Protein AF-A0A6A6SXA9-F1 (afdb_monomer)

Sequence (338 aa):
SVYEPVAAGALDHDYAEFLFHQFRDSVMPHFPFVVIDASVSVDSLRQQQPFLFHAIMAVMTYATPSIQDVLNEELQKQIASRIFIQGHKSLEILQGLLVHVAWYHYLHDPKKQQLGTILQLCVAQVLDLGLSRNRNSKLERSPEEKRAYLGTYYMNSVYAQTWRKCNTLPHSKFMVQCYQSLSTKPEYPSDTLIAPMIQSSELMCRVCEHFSYNDIPNADIKGQMMLESATSSFCSEMERIKDSVPMEHRKHTTLDLRFDLLCICIHECSLHSALWPSHNTSGIMMTAARSKMLHRTMQAVKSYLDAILALDDASLFHLTLPSWCGWFYSHVINCKVV

Mean predicted aligned error: 4.63 Å

Solvent-accessible surface area (backbone atoms only — not comparable to full-atom values): 19011 Å² total; per-residue (Å²): 132,84,86,45,56,49,88,71,65,73,36,58,67,70,60,49,43,54,44,50,50,49,38,59,74,59,27,32,76,63,45,58,30,57,80,77,62,91,85,64,46,66,67,56,36,49,72,76,34,43,62,29,42,44,28,49,52,27,58,61,28,63,90,41,59,77,52,20,53,54,42,43,54,53,47,51,52,46,51,50,45,40,44,70,74,64,60,61,80,53,70,52,56,41,41,15,49,49,51,41,60,42,42,33,74,77,72,62,45,87,92,66,77,45,66,72,61,55,50,51,48,39,51,47,45,34,58,74,73,40,63,80,56,81,65,96,54,99,65,77,78,51,72,64,56,43,27,39,45,52,38,43,40,48,53,45,43,49,50,13,61,76,70,52,47,79,57,92,62,72,92,48,75,55,56,53,53,42,36,51,52,32,52,75,58,52,91,48,86,49,33,56,54,46,41,53,55,47,52,54,47,50,51,45,50,52,47,42,59,63,58,20,71,70,46,48,90,74,35,86,66,57,32,68,73,56,53,54,51,52,39,53,53,52,49,56,50,51,50,54,48,59,71,66,48,55,81,92,56,72,80,36,63,68,56,54,46,48,52,25,49,43,48,27,59,55,27,46,63,55,73,40,62,78,35,52,73,72,95,55,97,77,64,89,77,79,45,73,68,44,51,52,31,44,51,48,25,51,51,23,39,49,53,38,51,51,58,59,70,69,47,55,79,70,59,59,72,31,55,37,35,70,55,54,53,44,52,56,50,40,52,58,51,49,69,67,74,108

Nearest PDB structures (foldseek):
  5cwq-assembly1_A  TM=3.791E-01  e=2.596E+00  synthetic construct
  8v3b-assembly1_a  TM=2.352E-01  e=4.277E+00  synthetic construct

Structure (mmCIF, N/CA/C/O backbone):
data_AF-A0A6A6SXA9-F1
#
_entry.id   AF-A0A6A6SXA9-F1
#
loop_
_atom_site.group_PDB
_atom_site.id
_atom_site.type_symbol
_atom_site.label_atom_id
_atom_site.label_alt_id
_atom_site.label_comp_id
_atom_site.label_asym_id
_atom_site.label_entity_id
_atom_site.label_seq_id
_atom_site.pdbx_PDB_ins_code
_atom_site.Cartn_x
_atom_site.Cartn_y
_atom_site.Cartn_z
_atom_site.occupancy
_atom_site.B_iso_or_equiv
_atom_site.auth_seq_id
_atom_site.auth_comp_id
_atom_site.auth_asym_id
_atom_site.auth_atom_id
_atom_site.pdbx_PDB_model_num
ATOM 1 N N . SER A 1 1 ? -17.955 15.668 21.165 1.00 55.03 1 SER A N 1
ATOM 2 C CA . SER A 1 1 ? -17.652 14.296 21.616 1.00 55.03 1 SER A CA 1
ATOM 3 C C . SER A 1 1 ? -16.895 13.588 20.507 1.00 55.03 1 SER A C 1
ATOM 5 O O . SER A 1 1 ? -16.930 14.055 19.374 1.00 55.03 1 SER A O 1
ATOM 7 N N . VAL A 1 2 ? -16.168 12.516 20.820 1.00 79.38 2 VAL A N 1
ATOM 8 C CA . VAL A 1 2 ? -15.613 11.625 19.791 1.00 79.38 2 VAL A CA 1
ATOM 9 C C . VAL A 1 2 ? -16.783 10.894 19.134 1.00 79.38 2 VAL A C 1
ATOM 11 O O . VAL A 1 2 ? -17.617 10.350 19.853 1.00 79.38 2 VAL A O 1
ATOM 14 N N . TYR A 1 3 ? -16.872 10.923 17.803 1.00 89.06 3 TYR A N 1
ATOM 15 C CA . TYR A 1 3 ? -17.861 10.131 17.075 1.00 89.06 3 TYR A CA 1
ATOM 16 C C . TYR A 1 3 ? -17.490 8.646 17.199 1.00 89.06 3 TYR A C 1
ATOM 18 O O . TYR A 1 3 ? -16.349 8.266 16.940 1.00 89.06 3 TYR A O 1
ATOM 26 N N . GLU A 1 4 ? -18.428 7.810 17.628 1.00 91.88 4 GLU A N 1
ATOM 27 C CA . GLU A 1 4 ? -18.246 6.359 17.702 1.00 91.88 4 GLU A CA 1
ATOM 28 C C . GLU A 1 4 ? -19.373 5.718 16.883 1.00 91.88 4 GLU A C 1
ATOM 30 O O . GLU A 1 4 ? -20.536 5.979 17.197 1.00 91.88 4 GLU A O 1
ATOM 35 N N . PRO A 1 5 ? -19.059 4.946 15.824 1.00 93.88 5 PRO A N 1
ATOM 36 C CA . PRO A 1 5 ? -20.046 4.448 14.864 1.00 93.88 5 PRO A CA 1
ATOM 37 C C . PRO A 1 5 ? -21.285 3.786 15.481 1.00 93.88 5 PRO A C 1
ATOM 39 O O . PRO A 1 5 ? -22.403 4.052 15.037 1.00 93.88 5 PRO A O 1
ATOM 42 N N . VAL A 1 6 ? -21.103 2.961 16.518 1.00 94.62 6 VAL A N 1
ATOM 43 C CA . VAL A 1 6 ? -22.206 2.219 17.143 1.00 94.62 6 VAL A CA 1
ATOM 44 C C . VAL A 1 6 ? -22.998 3.111 18.102 1.00 94.62 6 VAL A C 1
ATOM 46 O O . VAL A 1 6 ? -24.223 3.162 18.031 1.00 94.62 6 VAL A O 1
ATOM 49 N N . ALA A 1 7 ? -22.333 3.890 18.960 1.00 92.69 7 ALA A N 1
ATOM 50 C CA . ALA A 1 7 ? -23.004 4.826 19.867 1.00 92.69 7 ALA A CA 1
ATOM 51 C C . ALA A 1 7 ? -23.754 5.947 19.127 1.00 92.69 7 ALA A C 1
ATOM 53 O O . ALA A 1 7 ? -24.741 6.470 19.641 1.00 92.69 7 ALA A O 1
ATOM 54 N N . ALA A 1 8 ? -23.302 6.315 17.925 1.00 92.88 8 ALA A N 1
ATOM 55 C CA . ALA A 1 8 ? -23.992 7.257 17.048 1.00 92.88 8 ALA A CA 1
ATOM 56 C C . ALA A 1 8 ? -25.197 6.637 16.311 1.00 92.88 8 ALA A C 1
ATOM 58 O O . ALA A 1 8 ? -25.925 7.364 15.636 1.00 92.88 8 ALA A O 1
ATOM 59 N N . GLY A 1 9 ? -25.411 5.320 16.422 1.00 93.06 9 GLY A N 1
ATOM 60 C CA . GLY A 1 9 ? -26.498 4.597 15.760 1.00 93.06 9 GLY A CA 1
ATOM 61 C C . GLY A 1 9 ? -26.304 4.398 14.255 1.00 93.06 9 GLY A C 1
ATOM 62 O O . GLY A 1 9 ? -27.264 4.063 13.568 1.00 93.06 9 GLY A O 1
ATOM 63 N N . ALA A 1 10 ? -25.093 4.614 13.727 1.00 93.31 10 ALA A N 1
ATOM 64 C CA . ALA A 1 10 ? -24.792 4.367 12.314 1.00 93.31 10 ALA A CA 1
ATOM 65 C C . ALA A 1 10 ? -24.618 2.871 12.008 1.00 93.31 10 ALA A C 1
ATOM 67 O O . ALA A 1 10 ? -24.824 2.447 10.873 1.00 93.31 10 ALA A O 1
ATOM 68 N N . LEU A 1 11 ? -24.243 2.087 13.020 1.00 95.25 11 LEU A N 1
ATOM 69 C CA . LEU A 1 11 ? -24.115 0.634 12.976 1.00 95.25 11 LEU A CA 1
ATOM 70 C C . LEU A 1 11 ? -24.757 0.037 14.229 1.00 95.25 11 LEU A C 1
ATOM 72 O O . LEU A 1 11 ? -24.618 0.597 15.318 1.00 95.25 11 LEU A O 1
ATOM 76 N N . ASP A 1 12 ? -25.415 -1.110 14.093 1.00 95.56 12 ASP A N 1
ATOM 77 C CA . ASP A 1 12 ? -25.700 -1.951 15.251 1.00 95.56 12 ASP A CA 1
ATOM 78 C C . ASP A 1 12 ? -24.429 -2.699 15.703 1.00 95.56 12 ASP A C 1
ATOM 80 O O . ASP A 1 12 ? -23.417 -2.757 14.995 1.00 95.56 12 ASP A O 1
ATOM 84 N N . HIS A 1 13 ? -24.454 -3.203 16.936 1.00 96.62 13 HIS A N 1
ATOM 85 C CA . HIS A 1 13 ? -23.292 -3.845 17.543 1.00 96.62 13 HIS A CA 1
ATOM 86 C C . HIS A 1 13 ? -22.921 -5.164 16.850 1.00 96.62 13 HIS A C 1
ATOM 88 O O . HIS A 1 13 ? -21.742 -5.384 16.577 1.00 96.62 13 HIS A O 1
ATOM 94 N N . ASP A 1 14 ? -23.914 -5.987 16.511 1.00 97.12 14 ASP A N 1
ATOM 95 C CA . ASP A 1 14 ? -23.715 -7.310 15.909 1.00 97.12 14 ASP A CA 1
ATOM 96 C C . ASP A 1 14 ? -23.088 -7.188 14.510 1.00 97.12 14 ASP A C 1
ATOM 98 O O . ASP A 1 14 ? -22.178 -7.933 14.141 1.00 97.12 14 ASP A O 1
ATOM 102 N N . TYR A 1 15 ? -23.518 -6.195 13.732 1.00 96.69 15 TYR A N 1
ATOM 103 C CA . TYR A 1 15 ? -22.958 -5.896 12.423 1.00 96.69 15 TYR A CA 1
ATOM 104 C C . TYR A 1 15 ? -21.538 -5.332 12.534 1.00 96.69 15 TYR A C 1
ATOM 106 O O . TYR A 1 15 ? -20.664 -5.722 11.758 1.00 96.69 15 TYR A O 1
ATOM 114 N N . ALA A 1 16 ? -21.261 -4.475 13.522 1.00 97.44 16 ALA A N 1
ATOM 115 C CA . ALA A 1 16 ? -19.900 -4.008 13.787 1.00 97.44 16 ALA A CA 1
ATOM 116 C C . ALA A 1 16 ? -18.957 -5.159 14.187 1.00 97.44 16 ALA A C 1
ATOM 118 O O . ALA A 1 16 ? -17.812 -5.196 13.733 1.00 97.44 16 ALA A O 1
ATOM 119 N N . GLU A 1 17 ? -19.432 -6.113 14.993 1.00 97.81 17 GLU A N 1
ATOM 120 C CA . GLU A 1 17 ? -18.683 -7.318 15.363 1.00 97.81 17 GLU A CA 1
ATOM 121 C C . GLU A 1 17 ? -18.404 -8.205 14.140 1.00 97.81 17 GLU A C 1
ATOM 123 O O . GLU A 1 17 ? -17.259 -8.604 13.910 1.00 97.81 17 GLU A O 1
ATOM 128 N N . PHE A 1 18 ? -19.410 -8.430 13.289 1.00 97.31 18 PHE A N 1
ATOM 129 C CA . PHE A 1 18 ? -19.251 -9.158 12.028 1.00 97.31 18 PHE A CA 1
ATOM 130 C C . PHE A 1 18 ? -18.185 -8.523 11.117 1.00 97.31 18 PHE A C 1
ATOM 132 O O . PHE A 1 18 ? -17.274 -9.212 10.647 1.00 97.31 18 PHE A O 1
ATOM 139 N N . LEU A 1 19 ? -18.255 -7.205 10.895 1.00 97.56 19 LEU A N 1
ATOM 140 C CA . LEU A 1 19 ? -17.286 -6.477 10.069 1.00 97.56 19 LEU A CA 1
ATOM 141 C C . LEU A 1 19 ? -15.879 -6.496 10.675 1.00 97.56 19 LEU A C 1
ATOM 143 O O . LEU A 1 19 ? -14.892 -6.597 9.945 1.00 97.56 19 LEU A O 1
ATOM 147 N N . PHE A 1 20 ? -15.772 -6.416 12.003 1.00 97.94 20 PHE A N 1
ATOM 148 C CA . PHE A 1 20 ? -14.500 -6.506 12.713 1.00 97.94 20 PHE A CA 1
ATOM 149 C C . PHE A 1 20 ? -13.831 -7.874 12.514 1.00 97.94 20 PHE A C 1
ATOM 151 O O . PHE A 1 20 ? -12.641 -7.932 12.193 1.00 97.94 20 PHE A O 1
ATOM 158 N N . HIS A 1 21 ? -14.588 -8.967 12.632 1.00 97.12 21 HIS A N 1
ATOM 159 C CA . HIS A 1 21 ? -14.072 -10.309 12.360 1.00 97.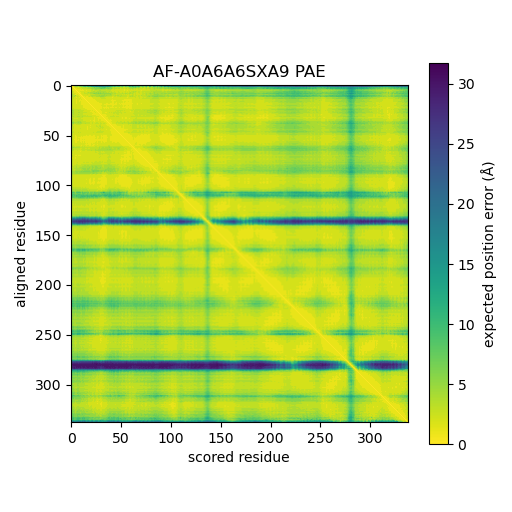12 21 HIS A CA 1
ATOM 160 C C . HIS A 1 21 ? -13.667 -10.484 10.897 1.00 97.12 21 HIS A C 1
ATOM 162 O O . HIS A 1 21 ? -12.570 -10.966 10.620 1.00 97.12 21 HIS A O 1
ATOM 168 N N . GLN A 1 22 ? -14.486 -10.005 9.956 1.00 96.06 22 GLN A N 1
ATOM 169 C CA . GLN A 1 22 ? -14.133 -10.035 8.536 1.00 96.06 22 GLN A CA 1
ATOM 170 C C . GLN A 1 22 ? -12.838 -9.252 8.254 1.00 96.06 22 GLN A C 1
ATOM 172 O O . GLN A 1 22 ? -11.973 -9.734 7.517 1.00 96.06 22 GLN A O 1
ATOM 177 N N . PHE A 1 23 ? -12.665 -8.075 8.871 1.00 97.25 23 PHE A N 1
ATOM 178 C CA . PHE A 1 23 ? -11.434 -7.297 8.750 1.00 97.25 23 PHE A CA 1
ATOM 179 C C . PHE A 1 23 ? -10.225 -8.096 9.232 1.00 97.25 23 PHE A C 1
ATOM 181 O O . PHE A 1 23 ? -9.248 -8.240 8.498 1.00 97.25 23 PHE A O 1
ATOM 188 N N . ARG A 1 24 ? -10.296 -8.627 10.455 1.00 96.38 24 ARG A N 1
ATOM 189 C CA . ARG A 1 24 ? -9.181 -9.332 11.092 1.00 96.38 24 ARG A CA 1
ATOM 190 C C . ARG A 1 24 ? -8.800 -10.604 10.338 1.00 96.38 24 ARG A C 1
ATOM 192 O O . ARG A 1 24 ? -7.618 -10.855 10.132 1.00 96.38 24 ARG A O 1
ATOM 199 N N . ASP A 1 25 ? -9.784 -11.375 9.898 1.00 94.75 25 ASP A N 1
ATOM 200 C CA . ASP A 1 25 ? -9.530 -12.728 9.412 1.00 94.75 25 ASP A CA 1
ATOM 201 C C . ASP A 1 25 ? -9.245 -12.759 7.898 1.00 94.75 25 ASP A C 1
ATOM 203 O O . ASP A 1 25 ? -8.502 -13.620 7.433 1.00 94.75 25 ASP A O 1
ATOM 207 N N . SER A 1 26 ? -9.793 -11.812 7.122 1.00 93.75 26 SER A N 1
ATOM 208 C CA . SER A 1 26 ? -9.708 -11.830 5.647 1.00 93.75 26 SER A CA 1
ATOM 209 C C . SER A 1 26 ? -8.963 -10.639 5.035 1.00 93.75 26 SER A C 1
ATOM 211 O O . SER A 1 26 ? -8.246 -10.789 4.043 1.00 93.75 26 SER A O 1
ATOM 213 N N . VAL A 1 27 ? -9.084 -9.446 5.624 1.00 94.81 27 VAL A N 1
ATOM 214 C CA . VAL A 1 27 ? -8.564 -8.195 5.038 1.00 94.81 27 VAL A CA 1
ATOM 215 C C . VAL A 1 27 ? -7.166 -7.859 5.564 1.00 94.81 27 VAL A C 1
ATOM 217 O O . VAL A 1 27 ? -6.243 -7.611 4.787 1.00 94.81 27 VAL A 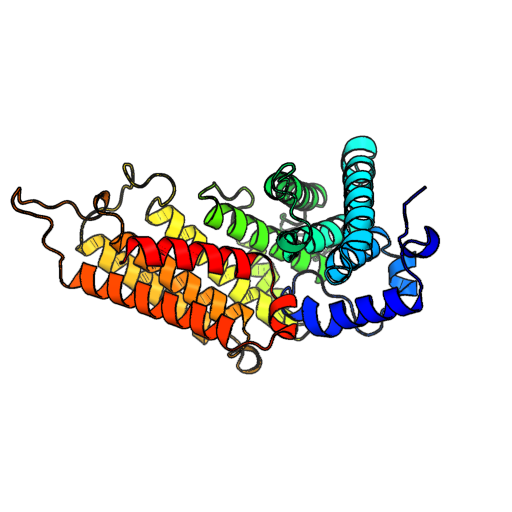O 1
ATOM 220 N N . MET A 1 28 ? -6.973 -7.939 6.880 1.00 95.19 28 MET A N 1
ATOM 221 C CA . MET A 1 28 ? -5.713 -7.679 7.582 1.00 95.19 28 MET A CA 1
ATOM 222 C C . MET A 1 28 ? -4.505 -8.477 7.047 1.00 95.19 28 MET A C 1
ATOM 224 O O . MET A 1 28 ? -3.431 -7.877 6.939 1.00 95.19 28 MET A O 1
ATOM 228 N N . PRO A 1 29 ? -4.621 -9.761 6.633 1.00 93.94 29 PRO A N 1
ATOM 229 C CA . PRO A 1 29 ? -3.491 -10.504 6.062 1.00 93.94 29 PRO A CA 1
ATOM 230 C C . PRO A 1 29 ? -2.862 -9.845 4.821 1.00 93.94 29 PRO A C 1
ATOM 232 O O . PRO A 1 29 ? -1.665 -9.986 4.585 1.00 93.94 29 PRO A O 1
ATOM 235 N N . HIS A 1 30 ? -3.631 -9.056 4.061 1.00 95.38 30 HIS A N 1
ATOM 236 C CA . HIS A 1 30 ? -3.144 -8.345 2.875 1.00 95.38 30 HIS A CA 1
ATOM 237 C C . HIS A 1 30 ? -2.380 -7.049 3.209 1.00 95.38 30 HIS A C 1
ATOM 239 O O . HIS A 1 30 ? -1.777 -6.445 2.314 1.00 95.38 30 HIS A O 1
ATOM 245 N N . PHE A 1 31 ? -2.389 -6.623 4.479 1.00 97.12 31 PHE A N 1
ATOM 246 C CA . PHE A 1 31 ? -1.742 -5.408 4.972 1.00 97.12 31 PHE A CA 1
ATOM 247 C C . PHE A 1 31 ? -1.141 -5.617 6.381 1.00 97.12 31 PHE A C 1
ATOM 249 O O . PHE A 1 31 ? -1.679 -5.121 7.375 1.00 97.12 31 PHE A O 1
ATOM 256 N N . PRO A 1 32 ? 0.021 -6.289 6.500 1.00 96.50 32 PRO A N 1
ATOM 257 C CA . PRO A 1 32 ? 0.606 -6.729 7.776 1.00 96.50 32 PRO A CA 1
ATOM 258 C C . PRO A 1 32 ? 1.239 -5.595 8.611 1.00 96.50 32 PRO A C 1
ATOM 260 O O . PRO A 1 32 ? 2.169 -5.810 9.384 1.00 96.50 32 PRO A O 1
ATOM 263 N N . PHE A 1 33 ? 0.776 -4.357 8.446 1.00 98.44 33 PHE A N 1
ATOM 264 C CA . PHE A 1 33 ? 1.332 -3.173 9.105 1.00 98.44 33 PHE A CA 1
ATOM 265 C C . PHE A 1 33 ? 0.452 -2.635 10.238 1.00 98.44 33 PHE A C 1
ATOM 267 O O . PHE A 1 33 ? 0.914 -1.834 11.051 1.00 98.44 33 PHE A O 1
ATOM 274 N N . VAL A 1 34 ? -0.803 -3.083 10.298 1.00 98.00 34 VAL A N 1
ATOM 275 C CA . VAL A 1 34 ? -1.741 -2.831 11.393 1.00 98.00 34 VAL A CA 1
ATOM 276 C C . VAL A 1 34 ? -2.374 -4.172 11.732 1.00 98.00 34 VAL A C 1
ATOM 278 O O . VAL A 1 34 ? -3.237 -4.644 11.003 1.00 98.00 34 VAL A O 1
ATOM 281 N N . VAL A 1 35 ? -1.885 -4.804 12.798 1.00 97.31 35 VAL A N 1
ATOM 282 C CA . VAL A 1 35 ? -2.317 -6.142 13.214 1.00 97.31 35 VAL A CA 1
ATOM 283 C C . VAL A 1 35 ? -3.128 -6.030 14.496 1.00 97.31 35 VAL A C 1
ATOM 285 O O . VAL A 1 35 ? -2.738 -5.304 15.410 1.00 97.31 35 VAL A O 1
ATOM 288 N N . ILE A 1 36 ? -4.255 -6.735 14.539 1.00 96.38 36 ILE A N 1
ATOM 289 C CA . ILE A 1 36 ? -5.139 -6.833 15.696 1.00 96.38 36 ILE A CA 1
ATOM 290 C C . ILE A 1 36 ? -5.078 -8.268 16.198 1.00 96.38 36 ILE A C 1
ATOM 292 O O . ILE A 1 36 ? -5.370 -9.202 15.449 1.00 96.38 36 ILE A O 1
ATOM 296 N N . ASP A 1 37 ? -4.692 -8.432 17.459 1.00 94.88 37 ASP A N 1
ATOM 297 C CA . ASP A 1 37 ? -4.559 -9.748 18.071 1.00 94.88 37 ASP A CA 1
ATOM 298 C C . ASP A 1 37 ? -5.909 -10.488 18.145 1.00 94.88 37 ASP A C 1
ATOM 300 O O . ASP A 1 37 ? -6.981 -9.887 18.284 1.00 94.88 37 ASP A O 1
ATOM 304 N N . ALA A 1 38 ? -5.860 -11.819 18.068 1.00 93.62 38 ALA A N 1
ATOM 305 C CA . ALA A 1 38 ? -7.053 -12.661 18.105 1.00 93.62 38 ALA A CA 1
ATOM 306 C C . ALA A 1 38 ? -7.833 -12.539 19.430 1.00 93.62 38 ALA A C 1
ATOM 308 O O . ALA A 1 38 ? -9.049 -12.744 19.439 1.00 93.62 38 ALA A O 1
ATOM 309 N N . SER A 1 39 ? -7.160 -12.178 20.530 1.00 94.25 39 SER A N 1
ATOM 310 C CA . SER A 1 39 ? -7.774 -11.973 21.847 1.00 94.25 39 SER A CA 1
ATOM 311 C C . SER A 1 39 ? -8.526 -10.646 21.987 1.00 94.25 39 SER A C 1
ATOM 313 O O . SER A 1 39 ? -9.331 -10.501 22.908 1.00 94.25 39 SER A O 1
ATOM 315 N N . VAL A 1 40 ? -8.307 -9.681 21.086 1.00 96.25 40 VAL A N 1
ATOM 316 C CA . VAL A 1 40 ? -8.985 -8.380 21.138 1.00 96.25 40 VAL A CA 1
ATOM 317 C C . VAL A 1 40 ? -10.427 -8.536 20.659 1.00 96.25 40 VAL A C 1
ATOM 319 O O . VAL A 1 40 ? -10.675 -8.938 19.521 1.00 96.25 40 VAL A O 1
ATOM 322 N N . SER A 1 41 ? -11.379 -8.192 21.529 1.00 97.12 41 SER A N 1
ATOM 323 C CA . SER A 1 41 ? -12.800 -8.109 21.185 1.00 97.12 41 SER A CA 1
ATOM 324 C C . SER A 1 41 ? -13.152 -6.765 20.548 1.00 97.12 41 SER A C 1
ATOM 326 O O . SER A 1 41 ? -12.457 -5.761 20.752 1.00 97.12 41 SER A O 1
ATOM 328 N N . VAL A 1 42 ? -14.279 -6.724 19.830 1.00 96.81 42 VAL A N 1
ATOM 329 C CA . VAL A 1 42 ? -14.801 -5.486 19.236 1.00 96.81 42 VAL A CA 1
ATOM 330 C C . VAL A 1 42 ? -15.017 -4.400 20.298 1.00 96.81 42 VAL A C 1
ATOM 332 O O . VAL A 1 42 ? -14.618 -3.255 20.096 1.00 96.81 42 VAL A O 1
ATOM 335 N N . ASP A 1 43 ? -15.544 -4.750 21.475 1.00 96.81 43 ASP A N 1
ATOM 336 C CA . ASP A 1 43 ? -15.760 -3.794 22.566 1.00 96.81 43 ASP A CA 1
ATOM 337 C C . ASP A 1 43 ? -14.462 -3.278 23.169 1.00 96.81 43 ASP A C 1
ATOM 339 O O . ASP A 1 43 ? -14.349 -2.088 23.477 1.00 96.81 43 ASP A O 1
ATOM 343 N N . SER A 1 44 ? -13.459 -4.148 23.301 1.00 96.94 44 SER A N 1
ATOM 344 C CA . SER A 1 44 ? -12.152 -3.722 23.783 1.00 96.94 44 SER A CA 1
ATOM 345 C C . SER A 1 44 ? -11.518 -2.723 22.815 1.00 96.94 44 SER A C 1
ATOM 347 O O . SER A 1 44 ? -10.968 -1.717 23.264 1.00 96.94 44 SER A O 1
ATOM 349 N N . LEU A 1 45 ? -11.627 -2.955 21.501 1.00 96.50 45 LEU A N 1
ATOM 350 C CA . LEU A 1 45 ? -11.124 -2.021 20.494 1.00 96.50 45 LEU A CA 1
ATOM 351 C C . LEU A 1 45 ? -11.903 -0.699 20.508 1.00 96.50 45 LEU A C 1
ATOM 353 O O . LEU A 1 45 ? -11.291 0.367 20.493 1.00 96.50 45 LEU A O 1
ATOM 357 N N . ARG A 1 46 ? -13.238 -0.748 20.610 1.00 95.62 46 ARG A N 1
ATOM 358 C CA . ARG A 1 46 ? -14.101 0.444 20.710 1.00 95.62 46 ARG A CA 1
ATOM 359 C C . ARG A 1 46 ? -13.734 1.331 21.897 1.00 95.62 46 ARG A C 1
ATOM 361 O O . ARG A 1 46 ? -13.752 2.552 21.774 1.00 95.62 46 ARG A O 1
ATOM 368 N N . GLN A 1 47 ? -13.398 0.732 23.039 1.00 94.81 47 GLN A N 1
ATOM 369 C CA . GLN A 1 47 ? -13.060 1.469 24.257 1.00 94.81 47 GLN A CA 1
ATOM 370 C C . GLN A 1 47 ? -11.616 1.984 24.262 1.00 94.81 47 GLN A C 1
ATOM 372 O O . GLN A 1 47 ? -11.374 3.119 24.670 1.00 94.81 47 GLN A O 1
ATOM 377 N N . GLN A 1 48 ? -10.655 1.160 23.835 1.00 95.62 48 GLN A N 1
ATOM 378 C CA . GLN A 1 48 ? -9.227 1.469 23.970 1.00 95.62 48 GLN A CA 1
ATOM 379 C C . GLN A 1 48 ? -8.645 2.191 22.752 1.00 95.62 48 GLN A C 1
ATOM 381 O O . GLN A 1 48 ? -7.722 2.989 22.900 1.00 95.62 48 GLN A O 1
ATOM 386 N N . GLN A 1 49 ? -9.170 1.910 21.558 1.00 96.50 49 GLN A N 1
ATOM 387 C CA . GLN A 1 49 ? -8.678 2.425 20.280 1.00 96.50 49 GLN A CA 1
ATOM 388 C C . GLN A 1 49 ? -9.838 2.893 19.368 1.00 96.50 49 GLN A C 1
ATOM 390 O O . GLN A 1 49 ? -9.980 2.415 18.235 1.00 96.50 49 GLN A O 1
ATOM 395 N N . PRO A 1 50 ? -10.692 3.830 19.834 1.00 96.56 50 PRO A N 1
ATOM 396 C CA . PRO A 1 50 ? -11.904 4.248 19.125 1.00 96.56 50 PRO A CA 1
ATOM 397 C C . PRO A 1 50 ? -11.654 4.838 17.728 1.00 96.56 50 PRO A C 1
ATOM 399 O O . PRO A 1 50 ? -12.504 4.708 16.850 1.00 96.56 50 PRO A O 1
ATOM 402 N N . PHE A 1 51 ? -10.513 5.496 17.494 1.00 97.25 51 PHE A N 1
ATOM 403 C CA . PHE A 1 51 ? -10.179 6.047 16.177 1.00 97.25 51 PHE A CA 1
ATOM 404 C C . PHE A 1 51 ? -9.816 4.940 15.184 1.00 97.25 51 PHE A C 1
ATOM 406 O O . PHE A 1 51 ? -10.264 4.971 14.037 1.00 97.25 51 PHE A O 1
ATOM 413 N N . LEU A 1 52 ? -9.042 3.944 15.627 1.00 97.94 52 LEU A N 1
ATOM 414 C CA . LEU A 1 52 ? -8.723 2.774 14.810 1.00 97.94 52 LEU A CA 1
ATOM 415 C C . LEU A 1 52 ? -9.990 1.964 14.507 1.00 97.94 52 LEU A C 1
ATOM 417 O O . LEU A 1 52 ? -10.218 1.615 13.351 1.00 97.94 52 LEU A O 1
ATOM 421 N N . PHE A 1 53 ? -10.846 1.741 15.510 1.00 98.25 53 PHE A N 1
ATOM 422 C CA . PHE A 1 53 ? -12.148 1.102 15.314 1.00 98.25 53 PHE A CA 1
ATOM 423 C C . PHE A 1 53 ? -12.983 1.825 14.246 1.00 98.25 53 PHE A C 1
ATOM 425 O O . PHE A 1 53 ? -13.452 1.193 13.301 1.00 98.25 53 PHE A O 1
ATOM 432 N N . HIS A 1 54 ? -13.123 3.153 14.340 1.00 98.25 54 HIS A N 1
ATOM 433 C CA . HIS A 1 54 ? -13.869 3.936 13.348 1.00 98.25 54 HIS A CA 1
ATOM 434 C C . HIS A 1 54 ? -13.259 3.801 11.946 1.00 98.25 54 HIS A C 1
ATOM 436 O O . HIS A 1 54 ? -13.993 3.558 10.989 1.00 98.25 54 HIS A O 1
ATOM 442 N N . ALA A 1 55 ? -11.932 3.875 11.808 1.00 98.19 55 ALA A N 1
ATOM 443 C CA . ALA A 1 55 ? -11.273 3.687 10.516 1.00 98.19 55 ALA A CA 1
ATOM 444 C C . ALA A 1 55 ? -11.571 2.312 9.891 1.00 98.19 55 ALA A C 1
ATOM 446 O O . ALA A 1 55 ? -11.8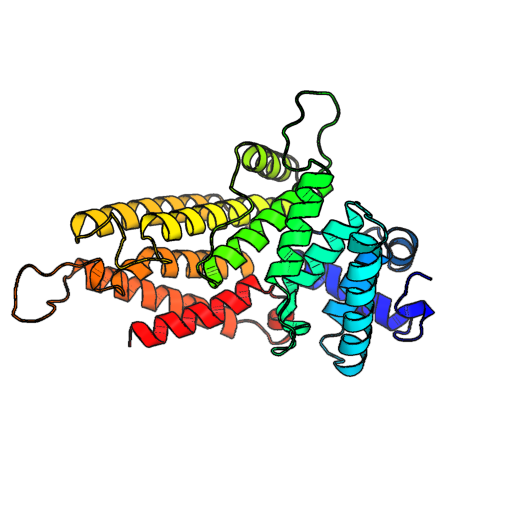48 2.235 8.694 1.00 98.19 55 ALA A O 1
ATOM 447 N N . ILE A 1 56 ? -11.580 1.248 10.701 1.00 98.19 56 ILE A N 1
ATOM 448 C CA . ILE A 1 56 ? -11.931 -0.105 10.250 1.00 98.19 56 ILE A CA 1
ATOM 449 C C . ILE A 1 56 ? -13.392 -0.154 9.803 1.00 98.19 56 ILE A C 1
ATOM 451 O O . ILE A 1 56 ? -13.665 -0.602 8.695 1.00 98.19 56 ILE A O 1
ATOM 455 N N . MET A 1 57 ? -14.331 0.359 10.602 1.00 98.19 57 MET A N 1
ATOM 456 C CA . MET A 1 57 ? -15.754 0.371 10.234 1.00 98.19 57 MET A CA 1
ATOM 457 C C . MET A 1 57 ? -16.015 1.149 8.937 1.00 98.19 57 MET A C 1
ATOM 459 O O . MET A 1 57 ? -16.776 0.691 8.086 1.00 98.19 57 MET A O 1
ATOM 463 N N . ALA A 1 58 ? -15.356 2.295 8.742 1.00 97.25 58 ALA A N 1
ATOM 464 C CA . ALA A 1 58 ? -15.488 3.080 7.514 1.00 97.25 58 ALA A CA 1
ATOM 465 C C . ALA A 1 58 ? -15.011 2.296 6.277 1.00 97.25 58 ALA A C 1
ATOM 467 O O . ALA A 1 58 ? -15.673 2.307 5.243 1.00 97.25 58 ALA A O 1
ATOM 468 N N . VAL A 1 59 ? -13.890 1.576 6.378 1.00 96.94 59 VAL A N 1
ATOM 469 C CA . VAL A 1 59 ? -13.376 0.748 5.275 1.00 96.94 59 VAL A CA 1
ATOM 470 C C . VAL A 1 59 ? -14.259 -0.477 5.027 1.00 96.94 59 VAL A C 1
ATOM 472 O O . VAL A 1 59 ? -14.577 -0.777 3.880 1.00 96.94 59 VAL A O 1
ATOM 475 N N . MET A 1 60 ? -14.678 -1.171 6.086 1.00 96.94 60 MET A N 1
ATOM 476 C CA . MET A 1 60 ? -15.377 -2.457 5.992 1.00 96.94 60 MET A CA 1
ATOM 477 C C . MET A 1 60 ? -16.849 -2.347 5.595 1.00 96.94 60 MET A C 1
ATOM 479 O O . MET A 1 60 ? -17.436 -3.318 5.134 1.00 96.94 60 MET A O 1
ATOM 483 N N . THR A 1 61 ? -17.447 -1.163 5.703 1.00 96.31 61 THR A N 1
ATOM 484 C CA . THR A 1 61 ? -18.822 -0.903 5.245 1.00 96.31 61 THR A CA 1
ATOM 485 C C . THR A 1 61 ? -18.931 -0.701 3.727 1.00 96.31 61 THR A C 1
ATOM 487 O O . THR A 1 61 ? -19.946 -0.197 3.256 1.00 96.31 61 THR A O 1
ATOM 490 N N . TYR A 1 62 ? -17.943 -1.142 2.934 1.00 92.06 62 TYR A N 1
ATOM 491 C CA . TYR A 1 62 ? -17.927 -1.017 1.465 1.00 92.06 62 TYR A CA 1
ATOM 492 C C . TYR A 1 62 ? -19.142 -1.652 0.769 1.00 92.06 62 TYR A C 1
ATOM 494 O O . TYR A 1 62 ? -19.531 -1.220 -0.314 1.00 92.06 62 TYR A O 1
ATOM 502 N N . ALA A 1 63 ? -19.773 -2.653 1.391 1.00 91.31 63 ALA A N 1
ATOM 503 C CA . ALA A 1 63 ? -21.002 -3.270 0.890 1.00 91.31 63 ALA A CA 1
ATOM 504 C C . ALA A 1 63 ? -22.267 -2.417 1.138 1.00 91.31 63 ALA A C 1
ATOM 506 O O . ALA A 1 63 ? -23.316 -2.697 0.558 1.00 91.31 63 ALA A O 1
ATOM 507 N N . THR A 1 64 ? -22.172 -1.366 1.960 1.00 94.50 64 THR A N 1
ATOM 508 C CA . THR A 1 64 ? -23.284 -0.478 2.332 1.00 94.50 64 THR A CA 1
ATOM 509 C C . THR A 1 64 ? -22.886 0.996 2.137 1.00 94.50 64 THR A C 1
ATOM 511 O O . THR A 1 64 ? -22.594 1.693 3.116 1.00 94.50 64 THR A O 1
ATOM 514 N N . PRO A 1 65 ? -22.901 1.511 0.887 1.00 92.19 65 PRO A N 1
ATOM 515 C CA . PRO A 1 65 ? -22.348 2.828 0.549 1.00 92.19 65 PRO A CA 1
ATOM 516 C C . PRO A 1 65 ? -22.915 3.996 1.366 1.00 92.19 65 PRO A C 1
ATOM 518 O O . PRO A 1 65 ? -22.177 4.887 1.768 1.00 92.19 65 PRO A O 1
ATOM 521 N N . SER A 1 66 ? -24.213 3.971 1.686 1.00 94.00 66 SER A N 1
ATOM 522 C CA . SER A 1 66 ? -24.852 5.023 2.486 1.00 94.00 66 SER A CA 1
ATOM 523 C C . SER A 1 66 ? -24.275 5.140 3.900 1.00 94.00 66 SER A C 1
ATOM 525 O O . SER A 1 66 ? -24.132 6.249 4.410 1.00 94.00 66 SER A O 1
ATOM 527 N N . ILE A 1 67 ? -23.934 4.014 4.535 1.00 95.38 67 ILE A N 1
ATOM 528 C CA . ILE A 1 67 ? -23.290 4.002 5.853 1.00 95.38 67 ILE A CA 1
ATOM 529 C C . ILE A 1 67 ? -21.820 4.392 5.703 1.00 95.38 67 ILE A C 1
ATOM 531 O O . ILE A 1 67 ? -21.327 5.217 6.471 1.00 95.38 67 ILE A O 1
ATOM 535 N N . GLN A 1 68 ? -21.132 3.847 4.697 1.00 95.62 68 GLN A N 1
ATOM 536 C CA . GLN A 1 68 ? -19.727 4.149 4.437 1.00 95.62 68 GLN A CA 1
ATOM 537 C C . GLN A 1 68 ? -19.483 5.649 4.233 1.00 95.62 68 GLN A C 1
ATOM 539 O O . GLN A 1 68 ? -18.543 6.187 4.817 1.00 95.62 68 GLN A O 1
ATOM 544 N N . ASP A 1 69 ? -20.344 6.337 3.481 1.00 93.44 69 ASP A N 1
ATOM 545 C CA . ASP A 1 69 ? -20.245 7.781 3.256 1.00 93.44 69 ASP A CA 1
ATOM 546 C C . ASP A 1 69 ? -20.326 8.570 4.570 1.00 93.44 69 ASP A C 1
ATOM 548 O O . ASP A 1 69 ? -19.477 9.426 4.835 1.00 93.44 69 ASP A O 1
ATOM 552 N N . VAL A 1 70 ? -21.297 8.240 5.430 1.00 95.44 70 VAL A N 1
ATOM 553 C CA . VAL A 1 70 ? -21.462 8.874 6.750 1.00 95.44 70 VAL A CA 1
ATOM 554 C C . VAL A 1 70 ? -20.239 8.618 7.627 1.00 95.44 70 VAL A C 1
ATOM 556 O O . VAL A 1 70 ? -19.679 9.551 8.208 1.00 95.44 70 VAL A O 1
ATOM 559 N N . LEU A 1 71 ? -19.787 7.364 7.708 1.00 96.69 71 LEU A N 1
ATOM 560 C CA . LEU A 1 71 ? -18.631 7.003 8.525 1.00 96.69 71 LEU A CA 1
ATOM 561 C C . LEU A 1 71 ? -17.351 7.665 8.019 1.00 96.69 71 LEU A C 1
ATOM 563 O O . LEU A 1 71 ? -16.548 8.117 8.835 1.00 96.69 71 LEU A O 1
ATOM 567 N N . ASN A 1 72 ? -17.161 7.753 6.704 1.00 95.31 72 ASN A N 1
ATOM 568 C CA . ASN A 1 72 ? -16.012 8.413 6.104 1.00 95.31 72 ASN A CA 1
ATOM 569 C C . ASN A 1 72 ? -16.030 9.924 6.368 1.00 95.31 72 ASN A C 1
ATOM 571 O O . ASN A 1 72 ? -15.011 10.483 6.768 1.00 95.31 72 ASN A O 1
ATOM 575 N N . GLU A 1 73 ? -17.179 10.588 6.210 1.00 94.38 73 GLU A N 1
ATOM 576 C CA . GLU A 1 73 ? -17.308 12.019 6.501 1.00 94.38 73 GLU A CA 1
ATOM 577 C C . GLU A 1 73 ? -16.958 12.324 7.966 1.00 94.38 73 GLU A C 1
ATOM 579 O O . GLU A 1 73 ? -16.169 13.230 8.253 1.00 94.38 73 GLU A O 1
ATOM 584 N N . GLU A 1 74 ? -17.483 11.532 8.900 1.00 96.38 74 GLU A N 1
ATOM 585 C CA . GLU A 1 74 ? -17.186 11.680 10.324 1.00 96.38 74 GLU A CA 1
ATOM 586 C C . GLU A 1 74 ? -15.726 11.347 10.653 1.00 96.38 74 GLU A C 1
ATOM 588 O O . GLU A 1 74 ? -15.104 12.028 11.471 1.00 96.38 74 GLU A O 1
ATOM 593 N N . LEU A 1 75 ? -15.128 10.359 9.981 1.00 96.06 75 LEU A N 1
ATOM 594 C CA . LEU A 1 75 ? -13.708 10.046 10.137 1.00 96.06 75 LEU A CA 1
ATOM 595 C C . LEU A 1 75 ? -12.831 11.220 9.677 1.00 96.06 75 LEU A C 1
ATOM 597 O O . LEU A 1 75 ? -11.897 11.597 10.385 1.00 96.06 75 LEU A O 1
ATOM 601 N N . GLN A 1 76 ? -13.160 11.864 8.552 1.00 94.19 76 GLN A N 1
ATOM 602 C CA . GLN A 1 76 ? -12.456 13.066 8.090 1.00 94.19 76 GLN A CA 1
ATOM 603 C C . GLN A 1 76 ? -12.600 14.231 9.079 1.00 94.19 76 GLN A C 1
ATOM 605 O O . GLN A 1 76 ? -11.616 14.922 9.364 1.00 94.19 76 GLN A O 1
ATOM 610 N N . LYS A 1 77 ? -13.785 14.427 9.678 1.00 95.06 77 LYS A N 1
ATOM 611 C CA . LYS A 1 77 ? -13.978 15.413 10.759 1.00 95.06 77 LYS A CA 1
ATOM 612 C C . LYS A 1 77 ? -13.098 15.096 11.970 1.00 95.06 77 LYS A C 1
ATOM 614 O O . LYS A 1 77 ? -12.507 16.009 12.551 1.00 95.06 77 LYS A O 1
ATOM 619 N N . GLN A 1 78 ? -12.944 13.819 12.328 1.00 94.75 78 GLN A N 1
ATOM 620 C CA . GLN A 1 78 ? -12.028 13.413 13.396 1.00 94.75 78 GLN A CA 1
ATOM 621 C C . GLN A 1 78 ? -10.563 13.657 13.045 1.00 94.75 78 GLN A C 1
ATOM 623 O O . GLN A 1 78 ? -9.829 14.147 13.900 1.00 94.75 78 GLN A O 1
ATOM 628 N N . ILE A 1 79 ? -10.135 13.364 11.815 1.00 94.88 79 ILE A N 1
ATOM 629 C CA . ILE A 1 79 ? -8.778 13.668 11.335 1.00 94.88 79 ILE A CA 1
ATOM 630 C C . ILE A 1 79 ? -8.515 15.173 11.467 1.00 94.88 79 ILE A C 1
ATOM 632 O O . ILE A 1 79 ? -7.529 15.574 12.089 1.00 94.88 79 ILE A O 1
ATOM 636 N N . ALA A 1 80 ? -9.434 16.005 10.966 1.00 94.25 80 ALA A N 1
ATOM 637 C CA . ALA A 1 80 ? -9.356 17.460 11.065 1.00 94.25 80 ALA A CA 1
ATOM 638 C C . ALA A 1 80 ? -9.239 17.928 12.528 1.00 94.25 80 ALA A C 1
ATOM 640 O O . ALA A 1 80 ? -8.311 18.652 12.893 1.00 94.25 80 ALA A O 1
ATOM 641 N N . SER A 1 81 ? -10.144 17.468 13.392 1.00 94.50 81 SER A N 1
ATOM 642 C CA . SER A 1 81 ? -10.186 17.885 14.793 1.00 94.50 81 SER A CA 1
ATOM 643 C C . SER A 1 81 ? -8.991 17.383 15.604 1.00 94.50 81 SER A C 1
ATOM 645 O O . SER A 1 81 ? -8.360 18.157 16.321 1.00 94.50 81 SER A O 1
ATOM 647 N N . ARG A 1 82 ? -8.673 16.088 15.542 1.00 93.06 82 ARG A N 1
ATOM 648 C CA . ARG A 1 82 ? -7.644 15.490 16.403 1.00 93.06 82 ARG A CA 1
ATOM 649 C C . ARG A 1 82 ? -6.245 15.909 15.978 1.00 93.06 82 ARG A C 1
ATOM 651 O O . ARG A 1 82 ? -5.432 16.230 16.836 1.00 93.06 82 ARG A O 1
ATOM 658 N N . ILE A 1 83 ? -5.961 15.918 14.678 1.00 92.94 83 ILE A N 1
ATOM 659 C CA . ILE A 1 83 ? -4.598 16.152 14.193 1.00 92.94 83 ILE A CA 1
ATOM 660 C C . ILE A 1 83 ? -4.317 17.647 14.062 1.00 92.94 83 ILE A C 1
ATOM 662 O O . ILE A 1 83 ? -3.295 18.108 14.561 1.00 92.94 83 ILE A O 1
ATOM 666 N N . PHE A 1 84 ? -5.211 18.420 13.442 1.00 90.56 84 PHE A N 1
ATOM 667 C CA . PHE A 1 84 ? -4.928 19.832 13.163 1.00 90.56 84 PHE A CA 1
ATOM 668 C C . PHE A 1 84 ? -5.334 20.763 14.300 1.00 90.56 84 PHE A C 1
ATOM 670 O O . PHE A 1 84 ? -4.570 21.659 14.642 1.00 90.56 84 PHE A O 1
ATOM 677 N N . ILE A 1 85 ? -6.518 20.564 14.888 1.00 91.62 85 ILE A N 1
ATOM 678 C CA . ILE A 1 85 ? -6.996 21.452 15.960 1.00 91.62 85 ILE A CA 1
ATOM 679 C C . ILE A 1 85 ? -6.321 21.096 17.288 1.00 91.62 85 ILE A C 1
ATOM 681 O O . ILE A 1 85 ? -5.859 21.979 18.004 1.00 91.62 85 ILE A O 1
ATOM 685 N N . GLN A 1 86 ? -6.256 19.806 17.622 1.00 92.75 86 GLN A N 1
ATOM 686 C CA . GLN A 1 86 ? -5.769 19.341 18.928 1.00 92.75 86 GLN A CA 1
ATOM 687 C C . GLN A 1 86 ? -4.292 18.925 18.922 1.00 92.75 86 GLN A C 1
ATOM 689 O O . GLN A 1 86 ? -3.697 18.788 19.988 1.00 92.75 86 GLN A O 1
ATOM 694 N N . GLY A 1 87 ? -3.680 18.719 17.750 1.00 91.12 87 GLY A N 1
ATOM 695 C CA . GLY A 1 87 ? -2.278 18.305 17.655 1.00 91.12 87 GLY A CA 1
ATOM 696 C C . GLY A 1 87 ? -1.998 16.911 18.228 1.00 91.12 87 GLY A C 1
ATOM 697 O O . GLY A 1 87 ? -0.867 16.639 18.635 1.00 91.12 87 GLY A O 1
ATOM 698 N N . HIS A 1 88 ? -3.010 16.039 18.302 1.00 93.00 88 HIS A N 1
ATOM 699 C CA . HIS A 1 88 ? -2.872 14.701 18.866 1.00 93.00 88 HIS A CA 1
ATOM 700 C C . HIS A 1 88 ? -1.935 13.825 18.034 1.00 93.00 88 HIS A C 1
ATOM 702 O O . HIS A 1 88 ? -1.974 13.802 16.799 1.00 93.00 88 HIS A O 1
ATOM 708 N N . LYS A 1 89 ? -1.095 13.079 18.753 1.00 93.00 89 LYS A N 1
ATOM 709 C CA . LYS A 1 89 ? -0.073 12.191 18.206 1.00 93.00 89 LYS A CA 1
ATOM 710 C C . LYS A 1 89 ? -0.119 10.883 18.975 1.00 93.00 89 LYS A C 1
ATOM 712 O O . LYS A 1 89 ? 0.155 10.867 20.174 1.00 93.00 89 LYS A O 1
ATOM 717 N N . SER A 1 90 ? -0.484 9.799 18.308 1.00 96.62 90 SER A N 1
ATOM 718 C CA . SER A 1 90 ? -0.525 8.476 18.929 1.00 96.62 90 SER A CA 1
ATOM 719 C C . SER A 1 90 ? -0.341 7.384 17.884 1.00 96.62 90 SER A C 1
ATOM 721 O O . SER A 1 90 ? -0.622 7.581 16.699 1.00 96.62 90 SER A O 1
ATOM 723 N N . LEU A 1 91 ? 0.125 6.216 18.331 1.00 97.44 91 LEU A N 1
ATOM 724 C CA . LEU A 1 91 ? 0.227 5.043 17.466 1.00 97.44 91 LEU A CA 1
ATOM 725 C C . LEU A 1 91 ? -1.151 4.632 16.922 1.00 97.44 91 LEU A C 1
ATOM 727 O O . LEU A 1 91 ? -1.257 4.307 15.747 1.00 97.44 91 LEU A O 1
ATOM 731 N N . GLU A 1 92 ? -2.202 4.737 17.738 1.00 97.38 92 GLU A N 1
ATOM 732 C CA . GLU A 1 92 ? -3.592 4.488 17.335 1.00 97.38 92 GLU A CA 1
ATOM 733 C C . GLU A 1 92 ? -4.021 5.375 16.154 1.00 97.38 92 GLU A C 1
ATOM 735 O O . GLU A 1 92 ? -4.583 4.875 15.181 1.00 97.38 92 GLU A O 1
ATOM 740 N N . ILE A 1 93 ? -3.731 6.683 16.205 1.00 97.81 93 ILE A N 1
ATOM 741 C CA . ILE A 1 93 ? -4.055 7.602 15.104 1.00 97.81 93 ILE A CA 1
ATOM 742 C C . ILE A 1 93 ? -3.300 7.186 13.844 1.00 97.81 93 ILE A C 1
ATOM 744 O O . ILE A 1 93 ? -3.902 7.092 12.777 1.00 97.81 93 ILE A O 1
ATOM 748 N N . LEU A 1 94 ? -2.002 6.889 13.957 1.00 98.62 94 LEU A N 1
ATOM 749 C CA . LEU A 1 94 ? -1.212 6.421 12.821 1.00 98.62 94 LEU A CA 1
ATOM 750 C C . LEU A 1 94 ? -1.781 5.122 12.227 1.00 98.62 94 LEU A C 1
ATOM 752 O O . LEU A 1 94 ? -1.927 5.027 11.012 1.00 98.62 94 LEU A O 1
ATOM 756 N N . GLN A 1 95 ? -2.138 4.146 13.060 1.00 98.56 95 GLN A N 1
ATOM 757 C CA . GLN A 1 95 ? -2.741 2.885 12.622 1.00 98.56 95 GLN A CA 1
ATOM 758 C C . GLN A 1 95 ? -4.091 3.110 11.927 1.00 98.56 95 GLN A C 1
ATOM 760 O O . GLN A 1 95 ? -4.316 2.557 10.854 1.00 98.56 95 GLN A O 1
ATOM 765 N N . GLY A 1 96 ? -4.961 3.967 12.473 1.00 98.38 96 GLY A N 1
ATOM 766 C CA . GLY A 1 96 ? -6.240 4.302 11.840 1.00 98.38 96 GLY A CA 1
ATOM 767 C C . GLY A 1 96 ? -6.066 5.014 10.494 1.00 98.38 96 GLY A C 1
ATOM 768 O O . GLY A 1 96 ? -6.737 4.674 9.521 1.00 98.38 96 GLY A O 1
ATOM 769 N N . LEU A 1 97 ? -5.108 5.944 10.393 1.00 98.44 97 LEU A N 1
ATOM 770 C CA . LEU A 1 97 ? -4.761 6.579 9.117 1.00 98.44 97 LEU A CA 1
ATOM 771 C C . LEU A 1 97 ? -4.212 5.559 8.112 1.00 98.44 97 LEU A C 1
ATOM 773 O O . LEU A 1 97 ? -4.561 5.626 6.937 1.00 98.44 97 LEU A O 1
ATOM 777 N N . LEU A 1 98 ? -3.382 4.610 8.562 1.00 98.69 98 LEU A N 1
ATOM 778 C CA . LEU A 1 98 ? -2.844 3.535 7.727 1.00 98.69 98 LEU A CA 1
ATOM 779 C C . LEU A 1 98 ? -3.946 2.630 7.171 1.00 98.69 98 LEU A C 1
ATOM 781 O O . LEU A 1 98 ? -3.931 2.356 5.974 1.00 98.69 98 LEU A O 1
ATOM 785 N N . VAL A 1 99 ? -4.920 2.230 7.995 1.00 98.44 99 VAL A N 1
ATOM 786 C CA . VAL A 1 99 ? -6.110 1.493 7.535 1.00 98.44 99 VAL A CA 1
ATOM 787 C C . VAL A 1 99 ? -6.867 2.313 6.489 1.00 98.44 99 VAL A C 1
ATOM 789 O O . VAL A 1 99 ? -7.157 1.819 5.403 1.00 98.44 99 VAL A O 1
ATOM 792 N N . HIS A 1 100 ? -7.103 3.598 6.755 1.00 97.19 100 HIS A N 1
ATOM 793 C CA . HIS A 1 100 ? -7.807 4.472 5.821 1.00 97.19 100 HIS A CA 1
ATOM 794 C C . HIS A 1 100 ? -7.103 4.584 4.453 1.00 97.19 100 HIS A C 1
ATOM 796 O O . HIS A 1 100 ? -7.748 4.468 3.412 1.00 97.19 100 HIS A O 1
ATOM 802 N N . VAL A 1 101 ? -5.779 4.779 4.418 1.00 97.31 101 VAL A N 1
ATOM 803 C CA . VAL A 1 101 ? -5.041 4.893 3.143 1.00 97.31 101 VAL A CA 1
ATOM 804 C C . VAL A 1 101 ? -4.860 3.548 2.436 1.00 97.31 101 VAL A C 1
ATOM 806 O O . VAL A 1 101 ? -4.816 3.516 1.206 1.00 97.31 101 VAL A O 1
ATOM 809 N N . ALA A 1 102 ? -4.763 2.440 3.177 1.00 97.75 102 ALA A N 1
ATOM 810 C CA . ALA A 1 102 ? -4.583 1.104 2.613 1.00 97.75 102 ALA A CA 1
ATOM 811 C C . ALA A 1 102 ? -5.791 0.651 1.784 1.00 97.75 102 ALA A C 1
ATOM 813 O O . ALA A 1 102 ? -5.600 -0.036 0.786 1.00 97.75 102 ALA A O 1
ATOM 814 N N . TRP A 1 103 ? -7.003 1.103 2.116 1.00 96.62 103 TRP A N 1
ATOM 815 C CA . TRP A 1 103 ? -8.232 0.815 1.362 1.00 96.62 103 TRP A CA 1
ATOM 816 C C . TRP A 1 103 ? -8.949 2.079 0.872 1.00 96.62 103 TRP A C 1
ATOM 818 O O . TRP A 1 103 ? -10.165 2.108 0.702 1.00 96.62 103 TRP A O 1
ATOM 828 N N . TYR A 1 104 ? -8.181 3.130 0.572 1.00 95.12 104 TYR A N 1
ATOM 829 C CA . TYR A 1 104 ? -8.721 4.425 0.141 1.00 95.12 104 TYR A CA 1
ATOM 830 C C . TYR A 1 104 ? -9.613 4.352 -1.111 1.00 95.12 104 TYR A C 1
ATOM 832 O O . TYR A 1 104 ? -10.437 5.233 -1.325 1.00 95.12 104 TYR A O 1
ATOM 840 N N . HIS A 1 105 ? -9.463 3.321 -1.949 1.00 92.25 105 HIS A N 1
ATOM 841 C CA . HIS A 1 105 ? -10.267 3.144 -3.161 1.00 92.25 105 HIS A CA 1
ATOM 842 C C . HIS A 1 105 ? -11.765 2.964 -2.868 1.00 92.25 105 HIS A C 1
ATOM 844 O O . HIS A 1 105 ? -12.570 3.401 -3.683 1.00 92.25 105 HIS A O 1
ATOM 850 N N . TYR A 1 106 ? -12.144 2.414 -1.707 1.00 90.81 106 TYR A N 1
ATOM 851 C CA . TYR A 1 106 ? -13.552 2.364 -1.282 1.00 90.81 106 TYR A CA 1
ATOM 852 C C . TYR A 1 106 ? -14.091 3.723 -0.847 1.00 90.81 106 TYR A C 1
ATOM 854 O O . TYR A 1 106 ? -15.273 4.001 -0.976 1.00 90.81 106 TYR A O 1
ATOM 862 N N . LEU A 1 107 ? -13.212 4.589 -0.351 1.00 88.44 107 LEU A N 1
ATOM 863 C CA . LEU A 1 107 ? -13.560 5.884 0.235 1.00 88.44 107 LEU A CA 1
ATOM 864 C C . LEU A 1 107 ? -13.345 7.038 -0.755 1.00 88.44 107 LEU A C 1
ATOM 866 O O . LEU A 1 107 ? -13.361 8.212 -0.375 1.00 88.44 107 LEU A O 1
ATOM 870 N N . HIS A 1 108 ? -13.066 6.706 -2.017 1.00 82.06 108 HIS A N 1
ATOM 871 C CA . HIS A 1 108 ? -12.614 7.653 -3.016 1.00 82.06 108 HIS A CA 1
ATOM 872 C C . HIS A 1 108 ? -13.771 8.491 -3.569 1.00 82.06 108 HIS A C 1
ATOM 874 O O . HIS A 1 108 ? -14.594 8.010 -4.341 1.00 82.06 108 HIS A O 1
ATOM 880 N N . ASP A 1 109 ? -13.752 9.788 -3.264 1.00 83.06 109 ASP A N 1
ATOM 881 C CA . ASP A 1 109 ? -14.506 10.808 -3.994 1.00 83.06 109 ASP A CA 1
ATOM 882 C C . ASP A 1 109 ? -13.555 11.511 -4.986 1.00 83.06 109 ASP A C 1
ATOM 884 O O . ASP A 1 109 ? -12.639 12.224 -4.551 1.00 83.06 109 ASP A O 1
ATOM 888 N N . PRO A 1 110 ? -13.752 11.367 -6.314 1.00 81.00 110 PRO A N 1
ATOM 889 C CA . PRO A 1 110 ? -12.915 12.018 -7.323 1.00 81.00 110 PRO A CA 1
ATOM 890 C C . PRO A 1 110 ? -12.805 13.538 -7.160 1.00 81.00 110 PRO A C 1
ATOM 892 O O . PRO A 1 110 ? -11.776 14.120 -7.504 1.00 81.00 110 PRO A O 1
ATOM 895 N N . LYS A 1 111 ? -13.835 14.199 -6.613 1.00 82.06 111 LYS A N 1
ATOM 896 C CA . LYS A 1 111 ? -13.842 15.655 -6.396 1.00 82.06 111 LYS A CA 1
ATOM 897 C C . LYS A 1 111 ? -13.040 16.071 -5.163 1.00 82.06 111 LYS A C 1
ATOM 899 O O . LYS A 1 111 ? -12.641 17.230 -5.066 1.00 82.06 111 LYS A O 1
ATOM 904 N N . LYS A 1 112 ? -12.811 15.149 -4.225 1.00 83.31 112 LYS A N 1
ATOM 905 C CA . LYS A 1 112 ? -12.159 15.391 -2.928 1.00 83.31 112 LYS A CA 1
ATOM 906 C C . LYS A 1 112 ? -10.955 14.472 -2.718 1.00 83.31 112 LYS A C 1
ATOM 908 O O . LYS A 1 112 ? -10.702 14.030 -1.602 1.00 83.31 112 LYS A O 1
ATOM 913 N N . GLN A 1 113 ? -10.203 14.172 -3.777 1.00 85.06 113 GLN A N 1
ATOM 914 C CA . GLN A 1 113 ? -9.033 13.300 -3.679 1.00 85.06 113 GLN A CA 1
ATOM 915 C C . GLN A 1 113 ? -7.992 13.874 -2.689 1.00 85.06 113 GLN A C 1
ATOM 917 O O . GLN A 1 113 ? -7.367 14.902 -2.944 1.00 85.06 113 GLN A O 1
ATOM 922 N N . GLN A 1 114 ? -7.810 13.188 -1.557 1.00 90.62 114 GLN A N 1
ATOM 923 C CA . GLN A 1 114 ? -6.988 13.579 -0.407 1.00 90.62 114 GLN A CA 1
ATOM 924 C C . GLN A 1 114 ? -5.919 12.547 -0.006 1.00 90.62 114 GLN A C 1
ATOM 926 O O . GLN A 1 114 ? -5.175 12.795 0.941 1.00 90.62 114 GLN A O 1
ATOM 931 N N . LEU A 1 115 ? -5.776 11.429 -0.724 1.00 92.88 115 LEU A N 1
ATOM 932 C CA . LEU A 1 115 ? -4.835 10.342 -0.425 1.00 92.88 115 LEU A CA 1
ATOM 933 C C . LEU A 1 115 ? -3.420 10.849 -0.129 1.00 92.88 115 LEU A C 1
ATOM 935 O O . LEU A 1 115 ? -2.832 10.490 0.887 1.00 92.88 115 LEU A O 1
ATOM 939 N N . GLY A 1 116 ? -2.879 11.713 -0.994 1.00 93.81 116 GLY A N 1
ATOM 940 C CA . GLY A 1 116 ? -1.542 12.275 -0.805 1.00 93.81 116 GLY A CA 1
ATOM 941 C C . GLY A 1 116 ? -1.413 13.072 0.492 1.00 93.81 116 GLY A C 1
ATOM 942 O O . GLY A 1 116 ? -0.421 12.925 1.200 1.00 93.81 116 GLY A O 1
ATOM 943 N N . THR A 1 117 ? -2.427 13.875 0.821 1.00 94.62 117 THR A N 1
ATOM 944 C CA . THR A 1 117 ? -2.472 14.669 2.054 1.00 94.62 117 THR A CA 1
ATOM 945 C C . THR A 1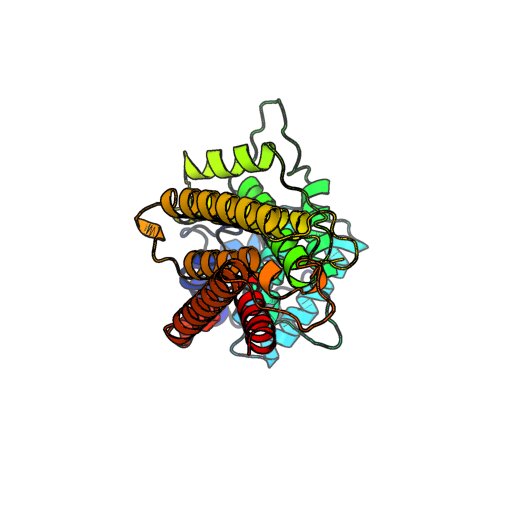 117 ? -2.521 13.767 3.279 1.00 94.62 117 THR A C 1
ATOM 947 O O . THR A 1 117 ? -1.711 13.939 4.185 1.00 94.62 117 THR A O 1
ATOM 950 N N . ILE A 1 118 ? -3.404 12.765 3.288 1.00 95.75 118 ILE A N 1
ATOM 951 C CA . ILE A 1 118 ? -3.542 11.828 4.411 1.00 95.75 118 ILE A CA 1
ATOM 952 C C . ILE A 1 118 ? -2.259 11.002 4.588 1.00 95.75 118 ILE A C 1
ATOM 954 O O . ILE A 1 118 ? -1.791 10.833 5.711 1.00 95.75 118 ILE A O 1
ATOM 958 N N . LEU A 1 119 ? -1.613 10.575 3.499 1.00 96.62 119 LEU A N 1
ATOM 959 C CA . LEU A 1 119 ? -0.308 9.911 3.572 1.00 96.62 119 LEU A CA 1
ATOM 960 C C . LEU A 1 119 ? 0.776 10.806 4.178 1.00 96.62 119 LEU A C 1
ATOM 962 O O . LEU A 1 119 ? 1.573 10.325 4.983 1.00 96.62 119 LEU A O 1
ATOM 966 N N . GLN A 1 120 ? 0.797 12.104 3.856 1.00 97.00 120 GLN A N 1
ATOM 967 C CA . GLN A 1 120 ? 1.725 13.024 4.519 1.00 97.00 120 GLN A CA 1
ATOM 968 C C . GLN A 1 120 ? 1.397 13.211 6.007 1.00 97.00 120 GLN A C 1
ATOM 970 O O . GLN A 1 120 ? 2.318 13.430 6.790 1.00 97.00 120 GLN A O 1
ATOM 975 N N . LEU A 1 121 ? 0.138 13.047 6.432 1.00 97.12 121 LEU A N 1
ATOM 976 C CA . LEU A 1 121 ? -0.196 12.975 7.859 1.00 97.12 121 LEU A CA 1
ATOM 977 C C . LEU A 1 121 ? 0.380 11.712 8.508 1.00 97.12 121 LEU A C 1
ATOM 979 O O . LEU A 1 121 ? 0.937 11.817 9.597 1.00 97.12 121 LEU A O 1
ATOM 983 N N . CYS A 1 122 ? 0.343 10.550 7.845 1.00 98.31 122 CYS A N 1
ATOM 984 C CA . CYS A 1 122 ? 1.027 9.348 8.343 1.00 98.31 122 CYS A CA 1
ATOM 985 C C . CYS A 1 122 ? 2.535 9.593 8.515 1.00 98.31 122 CYS A C 1
ATOM 987 O O . CYS A 1 122 ? 3.106 9.277 9.560 1.00 98.31 122 CYS A O 1
ATOM 989 N N . VAL A 1 123 ? 3.180 10.206 7.513 1.00 97.94 123 VAL A N 1
ATOM 990 C CA . VAL A 1 123 ? 4.606 10.570 7.579 1.00 97.94 123 VAL A CA 1
ATOM 991 C C . VAL A 1 123 ? 4.866 11.546 8.730 1.00 97.94 123 VAL A C 1
ATOM 993 O O . VAL A 1 123 ? 5.801 11.337 9.503 1.00 97.94 123 VAL A O 1
ATOM 996 N N . ALA A 1 124 ? 4.024 12.567 8.905 1.00 96.81 124 ALA A N 1
ATOM 997 C CA . ALA A 1 124 ? 4.136 13.511 10.014 1.00 96.81 124 ALA A CA 1
ATOM 998 C C . ALA A 1 124 ? 4.028 12.806 11.377 1.00 96.81 124 ALA A C 1
ATOM 1000 O O . ALA A 1 124 ? 4.893 13.008 12.225 1.00 96.81 124 ALA A O 1
ATOM 1001 N N . GLN A 1 125 ? 3.054 11.906 11.561 1.00 97.44 125 GLN A N 1
ATOM 1002 C CA . GLN A 1 125 ? 2.895 11.112 12.787 1.00 97.44 125 GLN A CA 1
ATOM 1003 C C . GLN A 1 125 ? 4.130 10.241 13.074 1.00 97.44 125 GLN A C 1
ATOM 1005 O O . GLN A 1 125 ? 4.610 10.210 14.207 1.00 97.44 125 GLN A O 1
ATOM 1010 N N . VAL A 1 126 ? 4.707 9.589 12.056 1.00 97.25 126 VAL A N 1
ATOM 1011 C CA . VAL A 1 126 ? 5.969 8.829 12.179 1.00 97.25 126 VAL A CA 1
ATOM 1012 C C . VAL A 1 126 ? 7.110 9.711 12.690 1.00 97.25 126 VAL A C 1
ATOM 1014 O O . VAL A 1 126 ? 7.861 9.296 13.578 1.00 97.25 126 VAL A O 1
ATOM 1017 N N . LEU A 1 127 ? 7.260 10.916 12.136 1.00 95.19 127 LEU A N 1
ATOM 1018 C CA . LEU A 1 127 ? 8.324 11.846 12.518 1.00 95.19 127 LEU A CA 1
ATOM 1019 C C . LEU A 1 127 ? 8.108 12.410 13.925 1.00 95.19 127 LEU A C 1
ATOM 1021 O O . LEU A 1 127 ? 9.048 12.445 14.720 1.00 95.19 127 LEU A O 1
ATOM 1025 N N . ASP A 1 128 ? 6.873 12.783 14.244 1.00 94.12 128 ASP A N 1
ATOM 1026 C CA . ASP A 1 128 ? 6.467 13.348 15.528 1.00 94.12 128 ASP A CA 1
ATOM 1027 C C . ASP A 1 128 ? 6.620 12.356 16.690 1.00 94.12 128 ASP A C 1
ATOM 1029 O O . ASP A 1 128 ? 7.129 12.708 17.754 1.00 94.12 128 ASP A O 1
ATOM 1033 N N . LEU A 1 129 ? 6.258 11.087 16.478 1.00 94.81 129 LEU A N 1
ATOM 1034 C CA . LEU A 1 129 ? 6.491 9.989 17.428 1.00 94.81 129 LEU A CA 1
ATOM 1035 C C . LEU A 1 129 ? 7.971 9.532 17.436 1.00 94.81 129 LEU A C 1
ATOM 1037 O O . LEU A 1 129 ? 8.409 8.700 18.247 1.00 94.81 129 LEU A O 1
ATOM 1041 N N . GLY A 1 130 ? 8.774 10.069 16.513 1.00 93.12 130 GLY A N 1
ATOM 1042 C CA . GLY A 1 130 ? 10.181 9.749 16.307 1.00 93.12 130 GLY A CA 1
ATOM 1043 C C . GLY A 1 130 ? 10.425 8.308 15.863 1.00 93.12 130 GLY A C 1
ATOM 1044 O O . GLY A 1 130 ? 11.506 7.785 16.151 1.00 93.12 130 GLY A O 1
ATOM 1045 N N . LEU A 1 131 ? 9.439 7.636 15.253 1.00 93.75 131 LEU A N 1
ATOM 1046 C CA . LEU A 1 131 ? 9.506 6.208 14.901 1.00 93.75 131 LEU A CA 1
ATOM 1047 C C . LEU A 1 131 ? 10.630 5.910 13.904 1.00 93.75 131 LEU A C 1
ATOM 1049 O O . LEU A 1 131 ? 11.159 4.810 13.906 1.00 93.75 131 LEU A O 1
ATOM 1053 N N . SER A 1 132 ? 11.050 6.897 13.109 1.00 91.56 132 SER A N 1
ATOM 1054 C CA . SER A 1 132 ? 12.145 6.759 12.141 1.00 91.56 132 SER A CA 1
ATOM 1055 C C . SER A 1 132 ? 13.552 6.834 12.745 1.00 91.56 132 SER A C 1
ATOM 1057 O O . SER A 1 132 ? 14.534 6.547 12.058 1.00 91.56 132 SER A O 1
ATOM 1059 N N . ARG A 1 133 ? 13.686 7.226 14.020 1.00 85.69 133 ARG A N 1
ATOM 1060 C CA . ARG A 1 133 ? 14.987 7.388 14.681 1.00 85.69 133 ARG A CA 1
ATOM 1061 C C . ARG A 1 133 ? 15.416 6.090 15.355 1.00 85.69 133 ARG A C 1
ATOM 1063 O O . ARG A 1 133 ? 14.728 5.605 16.253 1.00 85.69 133 ARG A O 1
ATOM 1070 N N . ASN A 1 134 ? 16.604 5.608 14.996 1.00 77.50 134 ASN A N 1
ATOM 1071 C CA . ASN A 1 134 ? 17.276 4.548 15.738 1.00 77.50 134 ASN A CA 1
ATOM 1072 C C . ASN A 1 134 ? 17.724 5.094 17.104 1.00 77.50 134 ASN A C 1
ATOM 1074 O O . ASN A 1 134 ? 18.628 5.929 17.177 1.00 77.50 134 ASN A O 1
ATOM 1078 N N . ARG A 1 135 ? 17.038 4.707 18.182 1.00 73.38 135 ARG A N 1
ATOM 1079 C CA . ARG A 1 135 ? 17.375 5.147 19.540 1.00 73.38 135 ARG A CA 1
ATOM 1080 C C . ARG A 1 135 ? 18.449 4.208 20.097 1.00 73.38 135 ARG A C 1
ATOM 1082 O O . ARG A 1 135 ? 18.173 3.044 20.344 1.00 73.38 135 ARG A O 1
ATOM 1089 N N . ASN A 1 136 ? 19.653 4.726 20.347 1.00 60.66 136 ASN A N 1
ATOM 1090 C CA . ASN A 1 136 ? 20.793 3.965 20.889 1.00 60.66 136 ASN A CA 1
ATOM 1091 C C . ASN A 1 136 ? 20.638 3.543 22.375 1.00 60.66 136 ASN A C 1
ATOM 1093 O O . ASN A 1 136 ? 21.622 3.160 23.006 1.00 60.66 136 ASN A O 1
ATOM 1097 N N . SER A 1 137 ? 19.453 3.652 22.985 1.00 51.34 137 SER A N 1
ATOM 1098 C CA . SER A 1 137 ? 19.244 3.416 24.422 1.00 51.34 137 SER A CA 1
ATOM 1099 C C . SER A 1 137 ? 17.995 2.575 24.700 1.00 51.34 137 SER A C 1
ATOM 1101 O O . SER A 1 137 ? 17.045 2.644 23.933 1.00 51.34 137 SER A O 1
ATOM 1103 N N . LYS A 1 138 ? 18.053 1.813 25.811 1.00 51.19 138 LYS A N 1
ATOM 1104 C CA . LYS A 1 138 ? 17.114 0.906 26.534 1.00 51.19 138 LYS A CA 1
ATOM 1105 C C . LYS A 1 138 ? 15.611 0.793 26.174 1.00 51.19 138 LYS A C 1
ATOM 1107 O O . LYS A 1 138 ? 14.975 -0.114 26.697 1.00 51.19 138 LYS A O 1
ATOM 1112 N N . LEU A 1 139 ? 15.028 1.655 25.350 1.00 61.53 139 LEU A N 1
ATOM 1113 C CA . LEU A 1 139 ? 13.654 1.563 24.859 1.00 61.53 139 LEU A CA 1
ATOM 1114 C C . LEU A 1 139 ? 13.677 1.106 23.392 1.00 61.53 139 LEU A C 1
ATOM 1116 O O . LEU A 1 139 ? 13.690 1.924 22.468 1.00 61.53 139 LEU A O 1
ATOM 1120 N N . GLU A 1 140 ? 13.732 -0.209 23.179 1.00 75.88 140 GLU A N 1
ATOM 1121 C CA . GLU A 1 140 ? 13.477 -0.765 21.850 1.00 75.88 140 GLU A CA 1
ATOM 1122 C C . GLU A 1 140 ? 12.053 -0.410 21.407 1.00 75.88 140 GLU A C 1
ATOM 1124 O O . GLU A 1 140 ? 11.123 -0.416 22.212 1.00 75.88 140 GLU A O 1
ATOM 1129 N N . ARG A 1 141 ? 11.888 -0.090 20.118 1.00 87.81 141 ARG A N 1
ATOM 1130 C CA . ARG A 1 141 ? 10.563 0.137 19.530 1.00 87.81 141 ARG A CA 1
ATOM 1131 C C . ARG A 1 141 ? 9.727 -1.126 19.630 1.00 87.81 141 ARG A C 1
ATOM 1133 O O . ARG A 1 141 ? 10.233 -2.211 19.309 1.00 87.81 141 ARG A O 1
ATOM 1140 N N . SER A 1 142 ? 8.463 -0.965 20.010 1.00 93.62 142 SER A N 1
ATOM 1141 C CA . SER A 1 142 ? 7.543 -2.093 20.058 1.00 93.62 142 SER A CA 1
ATOM 1142 C C . SER A 1 142 ? 7.360 -2.682 18.648 1.00 93.62 142 SER A C 1
ATOM 1144 O O . SER A 1 142 ? 7.562 -1.980 17.644 1.00 93.62 142 SER A O 1
ATOM 1146 N N . PRO A 1 143 ? 7.025 -3.974 18.525 1.00 95.75 143 PRO A N 1
ATOM 1147 C CA . PRO A 1 143 ? 6.705 -4.577 17.234 1.00 95.75 143 PRO A CA 1
ATOM 1148 C C . PRO A 1 143 ? 5.627 -3.800 16.460 1.00 95.75 143 PRO A C 1
ATOM 1150 O O . PRO A 1 143 ? 5.780 -3.568 15.263 1.00 95.75 143 PRO A O 1
ATOM 1153 N N . GLU A 1 144 ? 4.599 -3.292 17.137 1.00 96.94 144 GLU A N 1
ATOM 1154 C CA . GLU A 1 144 ? 3.511 -2.500 16.552 1.00 96.94 144 GLU A CA 1
ATOM 1155 C C . GLU A 1 144 ? 4.001 -1.155 16.005 1.00 96.94 144 GLU A C 1
ATOM 1157 O O . GLU A 1 144 ? 3.620 -0.761 14.901 1.00 96.94 144 GLU A O 1
ATOM 1162 N N . GLU A 1 145 ? 4.899 -0.468 16.722 1.00 97.19 145 GLU A N 1
ATOM 1163 C CA . GLU A 1 145 ? 5.535 0.757 16.227 1.00 97.19 145 GLU A CA 1
ATOM 1164 C C . GLU A 1 145 ? 6.375 0.486 14.971 1.00 97.19 145 GLU A C 1
ATOM 1166 O O . GLU A 1 145 ? 6.343 1.272 14.019 1.00 97.19 145 GLU A O 1
ATOM 1171 N N . LYS A 1 146 ? 7.120 -0.632 14.946 1.00 97.56 146 LYS A N 1
ATOM 1172 C CA . LYS A 1 146 ? 7.912 -1.052 13.778 1.00 97.56 146 LYS A CA 1
ATOM 1173 C C . LYS A 1 146 ? 6.999 -1.343 12.582 1.00 97.56 146 LYS A C 1
ATOM 1175 O O . LYS A 1 146 ? 7.280 -0.851 11.490 1.00 97.56 146 LYS A O 1
ATOM 1180 N N . ARG A 1 147 ? 5.902 -2.084 12.784 1.00 98.56 147 ARG A N 1
ATOM 1181 C CA . ARG A 1 147 ? 4.894 -2.380 11.749 1.00 98.56 147 ARG A CA 1
ATOM 1182 C C . ARG A 1 147 ? 4.290 -1.102 11.174 1.00 98.56 147 ARG A C 1
ATOM 1184 O O . ARG A 1 147 ? 4.342 -0.909 9.962 1.00 98.56 147 ARG A O 1
ATOM 1191 N N . ALA A 1 148 ? 3.813 -0.189 12.021 1.00 98.62 148 ALA A N 1
ATOM 1192 C CA . ALA A 1 148 ? 3.200 1.062 11.573 1.00 98.62 148 ALA A CA 1
ATOM 1193 C C . ALA A 1 148 ? 4.197 1.970 10.826 1.00 98.62 148 ALA A C 1
ATOM 1195 O O . ALA A 1 148 ? 3.869 2.569 9.796 1.00 98.62 148 ALA A O 1
ATOM 1196 N N . TYR A 1 149 ? 5.447 2.043 11.295 1.00 98.50 149 TYR A N 1
ATOM 1197 C CA . TYR A 1 149 ? 6.506 2.780 10.605 1.00 98.50 149 TYR A CA 1
ATOM 1198 C C . TYR A 1 149 ? 6.783 2.214 9.205 1.00 98.50 149 TYR A C 1
ATOM 1200 O O . TYR A 1 149 ? 6.803 2.961 8.222 1.00 98.50 149 TYR A O 1
ATOM 1208 N N . LEU A 1 150 ? 6.948 0.894 9.100 1.00 98.69 150 LEU A N 1
ATOM 1209 C CA . LEU A 1 150 ? 7.188 0.212 7.829 1.00 98.69 150 LEU A CA 1
ATOM 1210 C C . LEU A 1 150 ? 5.978 0.317 6.890 1.00 98.69 150 LEU A C 1
ATOM 1212 O O . LEU A 1 150 ? 6.164 0.557 5.700 1.00 98.69 150 LEU A O 1
ATOM 1216 N N . GLY A 1 151 ? 4.752 0.251 7.413 1.00 98.62 151 GLY A N 1
ATOM 1217 C CA . GLY A 1 151 ? 3.527 0.460 6.635 1.00 98.62 151 GLY A CA 1
ATOM 1218 C C . GLY A 1 151 ? 3.411 1.865 6.067 1.00 98.62 151 GLY A C 1
ATOM 1219 O O . GLY A 1 151 ? 3.001 2.042 4.921 1.00 98.62 151 GLY A O 1
ATOM 1220 N N . THR A 1 152 ? 3.855 2.867 6.829 1.00 98.75 152 THR A N 1
ATOM 1221 C CA . THR A 1 152 ? 3.918 4.254 6.353 1.00 98.75 152 THR A CA 1
ATOM 1222 C C . THR A 1 152 ? 4.894 4.390 5.192 1.00 98.75 152 THR A C 1
ATOM 1224 O O . THR A 1 152 ? 4.547 4.976 4.168 1.00 98.75 152 THR A O 1
ATOM 1227 N N . TYR A 1 153 ? 6.094 3.810 5.309 1.00 98.62 153 TYR A N 1
ATOM 1228 C CA . TYR A 1 153 ? 7.046 3.766 4.198 1.00 98.62 153 TYR A CA 1
ATOM 1229 C C . TYR A 1 153 ? 6.468 3.036 2.983 1.00 98.62 153 TYR A C 1
ATOM 1231 O O . TYR A 1 153 ? 6.521 3.566 1.874 1.00 98.62 153 TYR A O 1
ATOM 1239 N N . TYR A 1 154 ? 5.881 1.855 3.191 1.00 98.38 154 TYR A N 1
ATOM 1240 C CA . TYR A 1 154 ? 5.296 1.045 2.129 1.00 98.38 154 TYR A CA 1
ATOM 1241 C C . TYR A 1 154 ? 4.246 1.841 1.346 1.00 98.38 154 TYR A C 1
ATOM 1243 O O . TYR A 1 154 ? 4.390 2.020 0.136 1.00 98.38 154 TYR A O 1
ATOM 1251 N N . MET A 1 155 ? 3.260 2.424 2.027 1.00 97.94 155 MET A N 1
ATOM 1252 C CA . MET A 1 155 ? 2.208 3.202 1.370 1.00 97.94 155 MET A CA 1
ATOM 1253 C C . MET A 1 155 ? 2.736 4.479 0.704 1.00 97.94 155 MET A C 1
ATOM 1255 O O . MET A 1 155 ? 2.332 4.800 -0.415 1.00 97.94 155 MET A O 1
ATOM 1259 N N . ASN A 1 156 ? 3.679 5.185 1.337 1.00 97.06 156 ASN A N 1
ATOM 1260 C CA . ASN A 1 156 ? 4.280 6.382 0.747 1.00 97.06 156 ASN A CA 1
ATOM 1261 C C . ASN A 1 156 ? 5.105 6.051 -0.508 1.00 97.06 156 ASN A C 1
ATOM 1263 O O . ASN A 1 156 ? 5.055 6.790 -1.491 1.00 97.06 156 ASN A O 1
ATOM 1267 N N . SER A 1 157 ? 5.813 4.916 -0.509 1.00 96.62 157 SER A N 1
ATOM 1268 C CA . SER A 1 157 ? 6.570 4.434 -1.668 1.00 96.62 157 SER A CA 1
ATOM 1269 C C . SER A 1 157 ? 5.650 4.066 -2.836 1.00 96.62 157 SER A C 1
ATOM 1271 O O . SER A 1 157 ? 5.898 4.492 -3.963 1.00 96.62 157 SER A O 1
ATOM 1273 N N . VAL A 1 158 ? 4.538 3.370 -2.571 1.00 94.44 158 VAL A N 1
ATOM 1274 C CA . VAL A 1 158 ? 3.533 3.021 -3.587 1.00 94.44 158 VAL A CA 1
ATOM 1275 C C . VAL A 1 158 ? 2.907 4.278 -4.190 1.00 94.44 158 VAL A C 1
ATOM 1277 O O . VAL A 1 158 ? 2.762 4.372 -5.411 1.00 94.44 158 VAL A O 1
ATOM 1280 N N . TYR A 1 159 ? 2.569 5.267 -3.360 1.00 94.00 159 TYR A N 1
ATOM 1281 C CA . TYR A 1 159 ? 2.025 6.541 -3.829 1.00 94.00 159 TYR A CA 1
ATOM 1282 C C . TYR A 1 159 ? 3.036 7.315 -4.690 1.00 94.00 159 TYR A C 1
ATOM 1284 O O . TYR A 1 159 ? 2.698 7.768 -5.784 1.00 94.00 159 TYR A O 1
ATOM 1292 N N . ALA A 1 160 ? 4.292 7.412 -4.249 1.00 92.81 160 ALA A N 1
ATOM 1293 C CA . ALA A 1 160 ? 5.366 8.036 -5.021 1.00 92.81 160 ALA A CA 1
ATOM 1294 C C . ALA A 1 160 ? 5.539 7.370 -6.400 1.00 92.81 160 ALA A C 1
ATOM 1296 O O . ALA A 1 160 ? 5.582 8.058 -7.419 1.00 92.81 160 ALA A O 1
ATOM 1297 N N . GLN A 1 161 ? 5.541 6.034 -6.445 1.00 91.31 161 GLN A N 1
ATOM 1298 C CA . GLN A 1 161 ? 5.666 5.251 -7.679 1.00 91.31 161 GLN A CA 1
ATOM 1299 C C . GLN A 1 161 ? 4.487 5.486 -8.632 1.00 91.31 161 GLN A C 1
ATOM 1301 O O . GLN A 1 161 ? 4.690 5.834 -9.795 1.00 91.31 161 GLN A O 1
ATOM 1306 N N . THR A 1 162 ? 3.259 5.343 -8.128 1.00 89.94 162 THR A N 1
ATOM 1307 C CA . THR A 1 162 ? 2.030 5.396 -8.938 1.00 89.94 162 THR A CA 1
ATOM 1308 C C . THR A 1 162 ? 1.809 6.783 -9.548 1.00 89.94 162 THR A C 1
ATOM 1310 O O . THR A 1 162 ? 1.433 6.897 -10.710 1.00 89.94 162 THR A O 1
ATOM 1313 N N . TRP A 1 163 ? 2.095 7.849 -8.793 1.00 89.75 163 TRP A N 1
ATOM 1314 C CA . TRP A 1 163 ? 1.927 9.233 -9.255 1.00 89.75 163 TRP A CA 1
ATOM 1315 C C . TRP A 1 163 ? 3.205 9.867 -9.822 1.00 89.75 163 TRP A C 1
ATOM 1317 O O . TRP A 1 163 ? 3.193 11.064 -10.107 1.00 89.75 163 TRP A O 1
ATOM 1327 N N . ARG A 1 164 ? 4.298 9.104 -9.983 1.00 90.31 164 ARG A N 1
ATOM 1328 C CA . ARG A 1 164 ? 5.612 9.608 -10.441 1.00 90.31 164 ARG A CA 1
ATOM 1329 C C . ARG A 1 164 ? 6.132 10.798 -9.616 1.00 90.31 164 ARG A C 1
ATOM 1331 O O . ARG A 1 164 ? 6.681 11.755 -10.156 1.00 90.31 164 ARG A O 1
ATOM 1338 N N . LYS A 1 165 ? 5.945 10.751 -8.295 1.00 87.19 165 LYS A N 1
ATOM 1339 C CA . LYS A 1 165 ? 6.387 11.777 -7.334 1.00 87.19 165 LYS A CA 1
ATOM 1340 C C . LYS A 1 165 ? 7.606 11.305 -6.543 1.00 87.19 165 LYS A C 1
ATOM 1342 O O . LYS A 1 165 ? 7.898 10.115 -6.487 1.00 87.19 165 LYS A O 1
ATOM 1347 N N . CYS A 1 166 ? 8.289 12.237 -5.882 1.00 84.38 166 CYS A N 1
ATOM 1348 C CA . CYS A 1 166 ? 9.365 11.904 -4.950 1.00 84.38 166 CYS A CA 1
ATOM 1349 C C . CYS A 1 166 ? 8.817 11.200 -3.702 1.00 84.38 166 CYS A C 1
ATOM 1351 O O . CYS A 1 166 ? 7.763 11.571 -3.178 1.00 84.38 166 CYS A O 1
ATOM 1353 N N . ASN A 1 167 ? 9.564 10.222 -3.191 1.00 88.44 167 ASN A N 1
ATOM 1354 C CA . ASN A 1 167 ? 9.259 9.593 -1.913 1.00 88.44 167 ASN A CA 1
ATOM 1355 C C . ASN A 1 167 ? 9.667 10.531 -0.763 1.00 88.44 167 ASN A C 1
ATOM 1357 O O . ASN A 1 167 ? 10.838 10.865 -0.606 1.00 88.44 167 ASN A O 1
ATOM 1361 N N . THR A 1 168 ? 8.698 10.955 0.049 1.00 92.81 168 THR A N 1
ATOM 1362 C CA . THR A 1 168 ? 8.926 11.871 1.184 1.00 92.81 168 THR A CA 1
ATOM 1363 C C . THR A 1 168 ? 9.425 11.177 2.454 1.00 92.81 168 THR A C 1
ATOM 1365 O O . THR A 1 168 ? 9.810 11.847 3.410 1.00 92.81 168 THR A O 1
ATOM 1368 N N . LEU A 1 169 ? 9.455 9.843 2.467 1.00 95.25 169 LEU A N 1
ATOM 1369 C CA . LEU A 1 169 ? 9.988 9.029 3.552 1.00 95.25 169 LEU A CA 1
ATOM 1370 C C . LEU A 1 169 ? 11.012 8.050 2.956 1.00 95.25 169 LEU A C 1
ATOM 1372 O O . LEU A 1 169 ? 10.639 6.955 2.534 1.00 95.25 169 LEU A O 1
ATOM 1376 N N . PRO A 1 170 ? 12.294 8.438 2.855 1.00 93.44 170 PRO A N 1
ATOM 1377 C CA . PRO A 1 170 ? 13.303 7.616 2.202 1.00 93.44 170 PRO A CA 1
ATOM 1378 C C . PRO A 1 170 ? 13.573 6.327 2.984 1.00 93.44 170 PRO A C 1
ATOM 1380 O O . PRO A 1 170 ? 13.467 6.281 4.214 1.00 93.44 170 PRO A O 1
ATOM 1383 N N . HIS A 1 171 ? 13.971 5.280 2.259 1.00 96.25 171 HIS A N 1
ATOM 1384 C CA . HIS A 1 171 ? 14.398 4.030 2.878 1.00 96.25 171 HIS A CA 1
ATOM 1385 C C . HIS A 1 171 ? 15.636 4.265 3.754 1.00 96.25 171 HIS A C 1
ATOM 1387 O O . HIS A 1 171 ? 16.539 5.022 3.395 1.00 96.25 171 HIS A O 1
ATOM 1393 N N . SER A 1 172 ? 15.697 3.614 4.916 1.00 95.19 172 SER A N 1
ATOM 1394 C CA . SER A 1 172 ? 16.791 3.803 5.872 1.00 95.19 172 SER A CA 1
ATOM 1395 C C . SER A 1 172 ? 17.339 2.477 6.384 1.00 95.19 172 SER A C 1
ATOM 1397 O O . SER A 1 172 ? 16.631 1.477 6.468 1.00 95.19 172 SER A O 1
ATOM 1399 N N . LYS A 1 173 ? 18.599 2.482 6.835 1.00 94.69 173 LYS A N 1
ATOM 1400 C CA . LYS A 1 173 ? 19.203 1.322 7.516 1.00 94.69 173 LYS A CA 1
ATOM 1401 C C . LYS A 1 173 ? 18.406 0.894 8.753 1.00 94.69 173 LYS A C 1
ATOM 1403 O O . LYS A 1 173 ? 18.420 -0.277 9.112 1.00 94.69 173 LYS A O 1
ATOM 1408 N N . PHE A 1 174 ? 17.705 1.828 9.398 1.00 94.75 174 PHE A N 1
ATOM 1409 C CA . PHE A 1 174 ? 16.849 1.500 10.531 1.00 94.75 174 PHE A CA 1
ATOM 1410 C C . PHE A 1 174 ? 15.612 0.697 10.108 1.00 94.75 174 PHE A C 1
ATOM 1412 O O . PHE A 1 174 ? 15.266 -0.254 10.795 1.00 94.75 174 PHE A O 1
ATOM 1419 N N . MET A 1 175 ? 15.007 0.981 8.946 1.00 96.94 175 MET A N 1
ATOM 1420 C CA . MET A 1 175 ? 13.920 0.141 8.411 1.00 96.94 175 MET A CA 1
ATOM 1421 C C . MET A 1 175 ? 14.377 -1.305 8.194 1.00 96.94 175 MET A C 1
ATOM 1423 O O . MET A 1 175 ? 13.633 -2.226 8.523 1.00 96.94 175 MET A O 1
ATOM 1427 N N . VAL A 1 176 ? 15.618 -1.498 7.727 1.00 96.69 176 VAL A N 1
ATOM 1428 C CA . VAL A 1 176 ? 16.237 -2.829 7.599 1.00 96.69 176 VAL A CA 1
ATOM 1429 C C . VAL A 1 176 ? 16.276 -3.554 8.939 1.00 96.69 176 VAL A C 1
ATOM 1431 O O . VAL A 1 176 ? 15.800 -4.681 9.043 1.00 96.69 176 VAL A O 1
ATOM 1434 N N . GLN A 1 177 ? 16.749 -2.882 9.987 1.00 95.31 177 GLN A N 1
ATOM 1435 C CA . GLN A 1 177 ? 16.758 -3.441 11.341 1.00 95.31 177 GLN A CA 1
ATOM 1436 C C . GLN A 1 177 ? 15.339 -3.752 11.845 1.00 95.31 177 GLN A C 1
ATOM 1438 O O . GLN A 1 177 ? 15.127 -4.785 12.480 1.00 95.31 177 GLN A O 1
ATOM 1443 N N . CYS A 1 178 ? 14.355 -2.896 11.540 1.00 96.06 178 CYS A N 1
ATOM 1444 C CA . CYS A 1 178 ? 12.961 -3.107 11.924 1.00 96.06 178 CYS A CA 1
ATOM 1445 C C . CYS A 1 178 ? 12.378 -4.381 11.299 1.00 96.06 178 CYS A C 1
ATOM 1447 O O . CYS A 1 178 ? 11.908 -5.239 12.046 1.00 96.06 178 CYS A O 1
ATOM 1449 N N . TYR A 1 179 ? 12.423 -4.543 9.970 1.00 96.62 179 TYR A N 1
ATOM 1450 C CA . TYR A 1 179 ? 11.826 -5.729 9.344 1.00 96.62 179 TYR A CA 1
ATOM 1451 C C . TYR A 1 179 ? 12.625 -7.007 9.636 1.00 96.62 179 TYR A C 1
ATOM 1453 O O . TYR A 1 179 ? 12.031 -8.075 9.755 1.00 96.62 179 TYR A O 1
ATOM 1461 N N . GLN A 1 180 ? 13.950 -6.923 9.823 1.00 95.81 180 GLN A N 1
ATOM 1462 C CA . GLN A 1 180 ? 14.768 -8.068 10.245 1.00 95.81 180 GLN A CA 1
ATOM 1463 C C . GLN A 1 180 ? 14.408 -8.527 11.659 1.00 95.81 180 GLN A C 1
ATOM 1465 O O . GLN A 1 180 ? 14.290 -9.726 11.905 1.00 95.81 180 GLN A O 1
ATOM 1470 N N . SER A 1 181 ? 14.188 -7.583 12.580 1.00 95.19 181 SER A N 1
ATOM 1471 C CA . SER A 1 181 ? 13.718 -7.879 13.936 1.00 95.19 181 SER A CA 1
ATOM 1472 C C . SER A 1 181 ? 12.365 -8.589 13.913 1.00 95.19 181 SER A C 1
ATOM 1474 O O . SER A 1 181 ? 12.214 -9.577 14.627 1.00 95.19 181 SER A O 1
ATOM 1476 N N . LEU A 1 182 ? 11.420 -8.115 13.092 1.00 96.19 182 LEU A N 1
ATOM 1477 C CA . LEU A 1 182 ? 10.096 -8.732 12.938 1.00 96.19 182 LEU A CA 1
ATOM 1478 C C . LEU A 1 182 ? 10.180 -10.119 12.280 1.00 96.19 182 LEU A C 1
ATOM 1480 O O . LEU A 1 182 ? 9.475 -11.030 12.681 1.00 96.19 182 LEU A O 1
ATOM 1484 N N . SER A 1 183 ? 11.098 -10.314 11.330 1.00 94.25 183 SER A N 1
ATOM 1485 C CA . SER A 1 183 ? 11.286 -11.612 10.663 1.00 94.25 183 SER A CA 1
ATOM 1486 C C . SER A 1 183 ? 11.983 -12.648 11.553 1.00 94.25 183 SER A C 1
ATOM 1488 O O . SER A 1 183 ? 11.726 -13.839 11.435 1.00 94.25 183 SER A O 1
ATOM 1490 N N . THR A 1 184 ? 12.888 -12.210 12.436 1.00 94.19 184 THR A N 1
ATOM 1491 C CA . THR A 1 184 ? 13.663 -13.110 13.315 1.00 94.19 184 THR A CA 1
ATOM 1492 C C . THR A 1 184 ? 12.843 -13.581 14.514 1.00 94.19 184 THR A C 1
ATOM 1494 O O . THR A 1 184 ? 13.020 -14.700 14.990 1.00 94.19 184 THR A O 1
ATOM 1497 N N . LYS A 1 185 ? 11.974 -12.710 15.032 1.00 93.81 185 LYS A N 1
ATOM 1498 C CA . LYS A 1 185 ? 11.075 -12.994 16.153 1.00 93.81 185 LYS A CA 1
ATOM 1499 C C . LYS A 1 185 ? 9.665 -12.523 15.781 1.00 93.81 185 LYS A C 1
ATOM 1501 O O . LYS A 1 185 ? 9.245 -11.482 16.289 1.00 93.81 185 LYS A O 1
ATOM 1506 N N . PRO A 1 186 ? 8.983 -13.236 14.868 1.00 94.56 186 PRO A N 1
ATOM 1507 C CA . PRO A 1 186 ? 7.629 -12.880 14.478 1.00 94.56 186 PRO A CA 1
ATOM 1508 C C . PRO A 1 186 ? 6.696 -13.059 15.674 1.00 94.56 186 PRO A C 1
ATOM 1510 O O . PRO A 1 186 ? 6.718 -14.091 16.344 1.00 94.56 186 PRO A O 1
ATOM 1513 N N . GLU A 1 187 ? 5.896 -12.036 15.948 1.00 95.56 187 GLU A N 1
ATOM 1514 C CA . GLU A 1 187 ? 4.787 -12.110 16.904 1.00 95.56 187 GLU A CA 1
ATOM 1515 C C . GLU A 1 187 ? 3.553 -12.699 16.212 1.00 95.56 187 GLU A C 1
ATOM 1517 O O . GLU A 1 187 ? 2.825 -13.492 16.802 1.00 95.56 187 GLU A O 1
ATOM 1522 N N . TYR A 1 188 ? 3.377 -12.368 14.927 1.00 94.25 188 TYR A N 1
ATOM 1523 C CA . TYR A 1 188 ? 2.309 -12.878 14.072 1.00 94.25 188 TYR A CA 1
ATOM 1524 C C . TYR A 1 188 ? 2.894 -13.543 12.821 1.00 94.25 188 TYR A C 1
ATOM 1526 O O . TYR A 1 188 ? 3.912 -13.073 12.305 1.00 94.25 188 TYR A O 1
ATOM 1534 N N . PRO A 1 189 ? 2.235 -14.571 12.247 1.00 92.38 189 PRO A N 1
ATOM 1535 C CA . PRO A 1 189 ? 2.678 -15.187 10.990 1.00 92.38 189 PRO A CA 1
ATOM 1536 C C . PRO A 1 189 ? 2.863 -14.172 9.850 1.00 92.38 189 PRO A C 1
ATOM 1538 O O . PRO A 1 189 ? 3.791 -14.280 9.048 1.00 92.38 189 PRO A O 1
ATOM 1541 N N . SER A 1 190 ? 2.020 -13.135 9.828 1.00 93.19 190 SER A N 1
ATOM 1542 C CA . SER A 1 190 ? 2.048 -12.049 8.849 1.00 93.19 190 SER A CA 1
ATOM 1543 C C . SER A 1 190 ? 3.288 -11.150 8.942 1.00 93.19 190 SER A C 1
ATOM 1545 O O . SER A 1 190 ? 3.595 -10.448 7.982 1.00 93.19 190 SER A O 1
ATOM 1547 N N . ASP A 1 191 ? 4.040 -11.166 10.049 1.00 95.88 191 ASP A N 1
ATOM 1548 C CA . ASP A 1 191 ? 5.259 -10.354 10.200 1.00 95.88 191 ASP A CA 1
ATOM 1549 C C . ASP A 1 191 ? 6.327 -10.710 9.167 1.00 95.88 191 ASP A C 1
ATOM 1551 O O . ASP A 1 191 ? 7.101 -9.859 8.725 1.00 95.88 191 ASP A O 1
ATOM 1555 N N . THR A 1 192 ? 6.345 -11.970 8.743 1.00 94.25 192 THR A N 1
ATOM 1556 C CA . THR A 1 192 ? 7.307 -12.474 7.764 1.00 94.25 192 THR A CA 1
ATOM 1557 C C . THR A 1 192 ? 7.026 -11.970 6.340 1.00 94.25 192 THR A C 1
ATOM 1559 O O . THR A 1 192 ? 7.931 -11.962 5.506 1.00 94.25 192 THR A O 1
ATOM 1562 N N . LEU A 1 193 ? 5.819 -11.450 6.072 1.00 94.88 193 LEU A N 1
ATOM 1563 C CA . LEU A 1 193 ? 5.459 -10.785 4.812 1.00 94.88 193 LEU A CA 1
ATOM 1564 C C . LEU A 1 193 ? 6.066 -9.380 4.698 1.00 94.88 193 LEU A C 1
ATOM 1566 O O . LEU A 1 193 ? 6.264 -8.867 3.596 1.00 94.88 193 LEU A O 1
ATOM 1570 N N . ILE A 1 194 ? 6.385 -8.739 5.825 1.00 97.44 194 ILE A N 1
ATOM 1571 C CA . ILE A 1 194 ? 6.808 -7.335 5.848 1.00 97.44 194 ILE A CA 1
ATOM 1572 C C . ILE A 1 194 ? 8.143 -7.146 5.122 1.00 97.44 194 ILE A C 1
ATOM 1574 O O . ILE A 1 194 ? 8.278 -6.224 4.320 1.00 97.44 194 ILE A O 1
ATOM 1578 N N . ALA A 1 195 ? 9.130 -8.010 5.368 1.00 97.56 195 ALA A N 1
ATOM 1579 C CA . ALA A 1 195 ? 10.445 -7.899 4.738 1.00 97.56 195 ALA A CA 1
ATOM 1580 C C . ALA A 1 195 ? 10.376 -7.894 3.193 1.00 97.56 195 ALA A C 1
ATOM 1582 O O . ALA A 1 195 ? 10.828 -6.907 2.603 1.00 97.56 195 ALA A O 1
ATOM 1583 N N . PRO A 1 196 ? 9.761 -8.889 2.517 1.00 97.00 196 PRO A N 1
ATOM 1584 C CA . PRO A 1 196 ? 9.659 -8.874 1.058 1.00 97.00 196 PRO A CA 1
ATOM 1585 C C . PRO A 1 196 ? 8.800 -7.715 0.522 1.00 97.00 196 PRO A C 1
ATOM 1587 O O . PRO A 1 196 ? 9.121 -7.158 -0.532 1.00 97.00 196 PRO A O 1
ATOM 1590 N N . MET A 1 197 ? 7.762 -7.269 1.243 1.00 97.38 197 MET A N 1
ATOM 1591 C CA . MET A 1 197 ? 6.973 -6.088 0.847 1.00 97.38 197 MET A CA 1
ATOM 1592 C C . MET A 1 197 ? 7.798 -4.793 0.873 1.00 97.38 197 MET A C 1
ATOM 1594 O O . MET A 1 197 ? 7.676 -3.956 -0.022 1.00 97.38 197 MET A O 1
ATOM 1598 N N . ILE A 1 198 ? 8.657 -4.619 1.878 1.00 98.25 198 ILE A N 1
ATOM 1599 C CA . ILE A 1 198 ? 9.514 -3.433 2.004 1.00 98.25 198 ILE A CA 1
ATOM 1600 C C . ILE A 1 198 ? 10.662 -3.483 0.994 1.00 98.25 198 ILE A C 1
ATOM 1602 O O . ILE A 1 198 ? 10.921 -2.486 0.324 1.00 98.25 198 ILE A O 1
ATOM 1606 N N . GLN A 1 199 ? 11.306 -4.641 0.833 1.00 98.19 199 GLN A N 1
ATOM 1607 C CA . GLN A 1 199 ? 12.405 -4.834 -0.117 1.00 98.19 199 GLN A CA 1
ATOM 1608 C C . GLN A 1 199 ? 11.954 -4.643 -1.570 1.00 98.19 199 GLN A C 1
ATOM 1610 O O . GLN A 1 199 ? 12.610 -3.929 -2.325 1.00 98.19 199 GLN A O 1
ATOM 1615 N N . SER A 1 200 ? 10.812 -5.218 -1.961 1.00 97.38 200 SER A N 1
ATOM 1616 C CA . SER A 1 200 ? 10.255 -5.017 -3.307 1.00 97.38 200 SER A CA 1
ATOM 1617 C C . SER A 1 200 ? 9.880 -3.554 -3.561 1.00 97.38 200 SER A C 1
ATOM 1619 O O . SER A 1 200 ? 10.111 -3.040 -4.655 1.00 97.38 200 SER A O 1
ATOM 1621 N N . SER A 1 201 ? 9.353 -2.851 -2.554 1.00 96.81 201 SER A N 1
ATOM 1622 C CA . SER A 1 201 ? 9.048 -1.421 -2.651 1.00 96.81 201 SER A CA 1
ATOM 1623 C C . SER A 1 201 ? 10.275 -0.530 -2.771 1.00 96.81 201 SER A C 1
ATOM 1625 O O . SER A 1 201 ? 10.252 0.422 -3.551 1.00 96.81 201 SER A O 1
ATOM 1627 N N . GLU A 1 202 ? 11.344 -0.848 -2.051 1.00 97.50 202 GLU A N 1
ATOM 1628 C CA . GLU A 1 202 ? 12.620 -0.143 -2.151 1.00 97.50 202 GLU A CA 1
ATOM 1629 C C . GLU A 1 202 ? 13.262 -0.345 -3.528 1.00 97.50 202 GLU A C 1
ATOM 1631 O O . GLU A 1 202 ? 13.631 0.633 -4.181 1.00 97.50 202 GLU A O 1
ATOM 1636 N N . LEU A 1 203 ? 13.293 -1.589 -4.017 1.00 98.19 203 LEU A N 1
ATOM 1637 C CA . LEU A 1 203 ? 13.813 -1.916 -5.342 1.00 98.19 203 LEU A CA 1
ATOM 1638 C C . LEU A 1 203 ? 13.009 -1.210 -6.443 1.00 98.19 203 LEU A C 1
ATOM 1640 O O . LEU A 1 203 ? 13.591 -0.622 -7.351 1.00 98.19 203 LEU A O 1
ATOM 1644 N N . MET A 1 204 ? 11.679 -1.177 -6.328 1.00 96.81 204 MET A N 1
ATOM 1645 C CA . MET A 1 204 ? 10.819 -0.430 -7.248 1.00 96.81 204 MET A CA 1
ATOM 1646 C C . MET A 1 204 ? 11.141 1.074 -7.258 1.00 96.81 204 MET A C 1
ATOM 1648 O O . MET A 1 204 ? 11.195 1.684 -8.326 1.00 96.81 204 MET A O 1
ATOM 1652 N N . CYS A 1 205 ? 11.370 1.688 -6.089 1.00 96.19 205 CYS A N 1
ATOM 1653 C CA . CYS A 1 205 ? 11.806 3.085 -6.009 1.00 96.19 205 CYS A CA 1
ATOM 1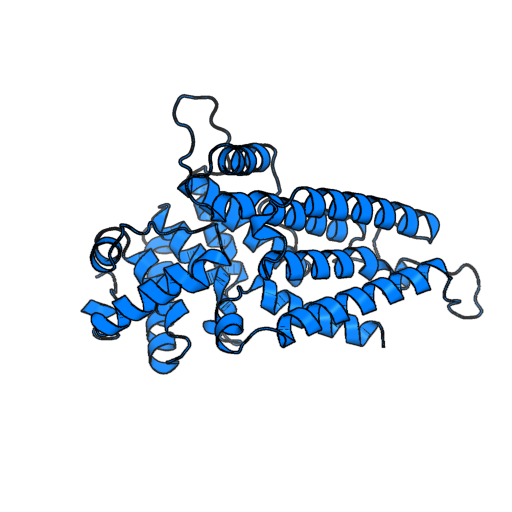654 C C . CYS A 1 205 ? 13.138 3.297 -6.740 1.00 96.19 205 CYS A C 1
ATOM 1656 O O . CYS A 1 205 ? 13.218 4.197 -7.575 1.00 96.19 205 CYS A O 1
ATOM 1658 N N . ARG A 1 206 ? 14.140 2.436 -6.508 1.00 96.69 206 ARG A N 1
ATOM 1659 C CA . ARG A 1 206 ? 15.438 2.520 -7.197 1.00 96.69 206 ARG A CA 1
ATOM 1660 C C . ARG A 1 206 ? 15.318 2.370 -8.709 1.00 96.69 206 ARG A C 1
ATOM 1662 O O . ARG A 1 206 ? 16.003 3.084 -9.432 1.00 96.69 206 ARG A O 1
ATOM 1669 N N . VAL A 1 207 ? 14.447 1.487 -9.196 1.00 97.12 207 VAL A N 1
ATOM 1670 C CA . VAL A 1 207 ? 14.166 1.339 -10.634 1.00 97.12 207 VAL A CA 1
ATOM 1671 C C . VAL A 1 207 ? 13.597 2.641 -11.207 1.00 97.12 207 VAL A C 1
ATOM 1673 O O . VAL A 1 207 ? 14.117 3.151 -12.199 1.00 97.12 207 VAL A O 1
ATOM 1676 N N . CYS A 1 208 ? 12.569 3.207 -10.565 1.00 95.38 208 CYS A N 1
ATOM 1677 C CA . CYS A 1 208 ? 11.950 4.463 -10.993 1.00 95.38 208 CYS A CA 1
ATOM 1678 C C . CYS A 1 208 ? 12.938 5.636 -11.022 1.00 95.38 208 CYS A C 1
ATOM 1680 O O . CYS A 1 208 ? 12.898 6.436 -11.957 1.00 95.38 208 CYS A O 1
ATOM 1682 N N . GLU A 1 209 ? 13.801 5.739 -10.010 1.00 94.81 209 GLU A N 1
ATOM 1683 C CA . GLU A 1 209 ? 14.833 6.775 -9.911 1.00 94.81 209 GLU A CA 1
ATOM 1684 C C . GLU A 1 209 ? 15.925 6.579 -10.970 1.00 94.81 209 GLU A C 1
ATOM 1686 O O . GLU A 1 209 ? 16.262 7.521 -11.685 1.00 94.81 209 GLU A O 1
ATOM 1691 N N . HIS A 1 210 ? 16.427 5.350 -11.128 1.00 96.12 210 HIS A N 1
ATOM 1692 C CA . HIS A 1 210 ? 17.513 5.025 -12.053 1.00 96.12 210 HIS A CA 1
ATOM 1693 C C . HIS A 1 210 ? 17.156 5.306 -13.516 1.00 96.12 210 HIS A C 1
ATOM 1695 O O . HIS A 1 210 ? 17.986 5.823 -14.257 1.00 96.12 210 HIS A O 1
ATOM 1701 N N . PHE A 1 211 ? 15.924 4.993 -13.931 1.00 96.06 211 PHE A N 1
ATOM 1702 C CA . PHE A 1 211 ? 15.434 5.286 -15.283 1.00 96.06 211 PHE A CA 1
ATOM 1703 C C . PHE A 1 211 ? 14.744 6.652 -15.408 1.00 96.06 211 PHE A C 1
ATOM 1705 O O . PHE A 1 211 ? 14.217 6.968 -16.475 1.00 96.06 211 PHE A O 1
ATOM 1712 N N . SER A 1 212 ? 14.716 7.439 -14.327 1.00 95.31 212 SER A N 1
ATOM 1713 C CA . SER A 1 212 ? 14.073 8.756 -14.255 1.00 95.31 212 SER A CA 1
ATOM 1714 C C . SER A 1 212 ? 12.652 8.749 -14.828 1.00 95.31 212 SER A C 1
ATOM 1716 O O . SER A 1 212 ? 12.293 9.588 -15.647 1.00 95.31 212 SER A O 1
ATOM 1718 N N . TYR A 1 213 ? 11.808 7.791 -14.425 1.00 93.38 213 TYR A N 1
ATOM 1719 C CA . TYR A 1 213 ? 10.463 7.642 -15.007 1.00 93.38 213 TYR A CA 1
ATOM 1720 C C . TYR A 1 213 ? 9.524 8.837 -14.776 1.00 93.38 213 TYR A C 1
ATOM 1722 O O . TYR A 1 213 ? 8.479 8.937 -15.419 1.00 93.38 213 TYR A O 1
ATOM 1730 N N . ASN A 1 214 ? 9.872 9.734 -13.858 1.00 91.81 214 ASN A N 1
ATOM 1731 C CA . ASN A 1 214 ? 9.205 11.017 -13.657 1.00 91.81 214 ASN A CA 1
ATOM 1732 C C . ASN A 1 214 ? 9.684 12.121 -14.621 1.00 91.81 214 ASN A C 1
ATOM 1734 O O . ASN A 1 214 ? 8.956 13.091 -14.806 1.00 91.81 214 ASN A O 1
ATOM 1738 N N . ASP A 1 215 ? 10.863 11.979 -15.233 1.00 93.69 215 ASP A N 1
ATOM 1739 C CA . ASP A 1 215 ? 11.485 12.969 -16.118 1.00 93.69 215 ASP A CA 1
ATOM 1740 C C . ASP A 1 215 ? 12.397 12.312 -17.175 1.00 93.69 215 ASP A C 1
ATOM 1742 O O . ASP A 1 215 ? 13.602 12.544 -17.279 1.00 93.69 215 ASP A O 1
ATOM 1746 N N . ILE A 1 216 ? 11.791 11.438 -17.976 1.00 93.38 216 ILE A N 1
ATOM 1747 C CA . ILE A 1 216 ? 12.485 10.599 -18.962 1.00 93.38 216 ILE A CA 1
ATOM 1748 C C . ILE A 1 216 ? 13.324 11.383 -19.984 1.00 93.38 216 ILE A C 1
ATOM 1750 O O . ILE A 1 216 ? 14.412 10.912 -20.325 1.00 93.38 216 ILE A O 1
ATOM 1754 N N . PRO A 1 217 ? 12.888 12.549 -20.506 1.00 90.88 217 PRO A N 1
ATOM 1755 C CA . PRO A 1 217 ? 13.716 13.337 -21.420 1.00 90.88 217 PRO A CA 1
ATOM 1756 C C . PRO A 1 217 ? 15.103 13.677 -20.846 1.00 90.88 217 PRO A C 1
ATOM 1758 O O . PRO A 1 217 ? 16.090 13.680 -21.594 1.00 90.88 217 PRO A O 1
ATOM 1761 N N . ASN A 1 218 ? 15.177 13.874 -19.526 1.00 91.88 218 ASN A N 1
ATOM 1762 C CA . ASN A 1 218 ? 16.379 14.249 -18.784 1.00 91.88 218 ASN A CA 1
ATOM 1763 C C . ASN A 1 218 ? 17.073 13.061 -18.094 1.00 91.88 218 ASN A C 1
ATOM 1765 O O . ASN A 1 218 ? 17.980 13.276 -17.297 1.00 91.88 218 ASN A O 1
ATOM 1769 N N . ALA A 1 219 ? 16.688 11.818 -18.400 1.00 94.06 219 ALA A N 1
ATOM 1770 C CA . ALA A 1 219 ? 17.340 10.637 -17.838 1.00 94.06 219 ALA A CA 1
ATOM 1771 C C . ALA A 1 219 ? 18.832 10.578 -18.216 1.00 94.06 219 ALA A C 1
ATOM 1773 O O . ALA A 1 219 ? 19.178 10.709 -19.393 1.00 94.06 219 ALA A O 1
ATOM 1774 N N . ASP A 1 220 ? 19.704 10.307 -17.243 1.00 92.06 220 ASP A N 1
ATOM 1775 C CA . ASP A 1 220 ? 21.149 10.164 -17.479 1.00 92.06 220 ASP A CA 1
ATOM 1776 C C . ASP A 1 220 ? 21.488 8.866 -18.231 1.00 92.06 220 ASP A C 1
ATOM 1778 O O . ASP A 1 220 ? 22.394 8.824 -19.067 1.00 92.06 220 ASP A O 1
ATOM 1782 N N . ILE A 1 221 ? 20.748 7.788 -17.951 1.00 93.44 221 ILE A N 1
ATOM 1783 C CA . ILE A 1 221 ? 20.963 6.480 -18.571 1.00 93.44 221 ILE A CA 1
ATOM 1784 C C . ILE A 1 221 ? 20.287 6.393 -19.942 1.00 93.44 221 ILE A C 1
ATOM 1786 O O . ILE A 1 221 ? 19.069 6.505 -20.066 1.00 93.44 221 ILE A O 1
ATOM 1790 N N . LYS A 1 222 ? 21.075 6.138 -20.992 1.00 92.81 222 LYS A N 1
ATOM 1791 C CA . LYS A 1 222 ? 20.578 5.934 -22.361 1.00 92.81 222 LYS A CA 1
ATOM 1792 C C . LYS A 1 222 ? 21.401 4.871 -23.084 1.00 92.81 222 LYS A C 1
ATOM 1794 O O . LYS A 1 222 ? 22.597 4.716 -22.848 1.00 92.81 222 LYS A O 1
ATOM 1799 N N . GLY A 1 223 ? 20.764 4.183 -24.024 1.00 92.00 223 GLY A N 1
ATOM 1800 C CA . GLY A 1 223 ? 21.409 3.226 -24.915 1.00 92.00 223 GLY A CA 1
ATOM 1801 C C . GLY A 1 223 ? 21.321 1.778 -24.439 1.00 92.00 223 GLY A C 1
ATOM 1802 O O . GLY A 1 223 ? 21.305 1.472 -23.247 1.00 92.00 223 GLY A O 1
ATOM 1803 N N . GLN A 1 224 ? 21.287 0.872 -25.417 1.00 92.56 224 GLN A N 1
ATOM 1804 C CA . GLN A 1 224 ? 20.981 -0.545 -25.220 1.00 92.56 224 GLN A CA 1
ATOM 1805 C C . GLN A 1 224 ? 21.830 -1.207 -24.124 1.00 92.56 224 GLN A C 1
ATOM 1807 O O . GLN A 1 224 ? 21.275 -1.809 -23.211 1.00 92.56 224 GLN A O 1
ATOM 1812 N N . MET A 1 225 ? 23.159 -1.078 -24.187 1.00 92.50 225 MET A N 1
ATOM 1813 C CA . MET A 1 225 ? 24.063 -1.782 -23.270 1.00 92.50 225 MET A CA 1
ATOM 1814 C C . MET A 1 225 ? 23.821 -1.404 -21.801 1.00 92.50 225 MET A C 1
ATOM 1816 O O . MET A 1 225 ? 23.820 -2.276 -20.931 1.00 92.50 225 MET A O 1
ATOM 1820 N N . MET A 1 226 ? 23.590 -0.115 -21.522 1.00 95.06 226 MET A N 1
ATOM 1821 C CA . MET A 1 226 ? 23.336 0.356 -20.159 1.00 95.06 226 MET A CA 1
ATOM 1822 C C . MET A 1 226 ? 21.984 -0.150 -19.651 1.00 95.06 226 MET A C 1
ATOM 1824 O O . MET A 1 226 ? 21.903 -0.652 -18.532 1.00 95.06 226 MET A O 1
ATOM 1828 N N . LEU A 1 227 ? 20.943 -0.086 -20.489 1.00 96.06 227 LEU A N 1
ATOM 1829 C CA . LEU A 1 227 ? 19.600 -0.556 -20.139 1.00 96.06 227 LEU A CA 1
ATOM 1830 C C . LEU A 1 227 ? 19.563 -2.074 -19.901 1.00 96.06 227 LEU A C 1
ATOM 1832 O O . LEU A 1 227 ? 18.968 -2.526 -18.923 1.00 96.06 227 LEU A O 1
ATOM 1836 N N . GLU A 1 228 ? 20.223 -2.875 -20.743 1.00 95.75 228 GLU A N 1
ATOM 1837 C CA . GLU A 1 228 ? 20.303 -4.334 -20.568 1.00 95.75 228 GLU A CA 1
ATOM 1838 C C . GLU A 1 228 ? 21.046 -4.715 -19.283 1.00 95.75 228 GLU A C 1
ATOM 1840 O O . GLU A 1 228 ? 20.598 -5.595 -18.543 1.00 95.75 228 GLU A O 1
ATOM 1845 N N . SER A 1 229 ? 22.156 -4.032 -18.992 1.00 96.75 229 SER A N 1
ATOM 1846 C CA . SER A 1 229 ? 22.924 -4.248 -17.765 1.00 96.75 229 SER A CA 1
ATOM 1847 C C . SER A 1 229 ? 22.101 -3.898 -16.520 1.00 96.75 229 SER A C 1
ATOM 1849 O O . SER A 1 229 ? 21.955 -4.725 -15.615 1.00 96.75 229 SER A O 1
ATOM 1851 N N . ALA A 1 230 ? 21.483 -2.711 -16.505 1.00 97.94 230 ALA A N 1
ATOM 1852 C CA . ALA A 1 230 ? 20.657 -2.243 -15.395 1.00 97.94 230 ALA A CA 1
ATOM 1853 C C . ALA A 1 230 ? 19.464 -3.174 -15.140 1.00 97.94 230 ALA A C 1
ATOM 1855 O O . ALA A 1 230 ? 19.258 -3.633 -14.016 1.00 97.94 230 ALA A O 1
ATOM 1856 N N . THR A 1 231 ? 18.711 -3.521 -16.187 1.00 98.00 231 THR A N 1
ATOM 1857 C CA . THR A 1 231 ? 17.554 -4.416 -16.047 1.00 98.00 231 THR A CA 1
ATOM 1858 C C . THR A 1 231 ? 17.944 -5.828 -15.630 1.00 98.00 231 THR A C 1
ATOM 1860 O O . THR A 1 231 ? 17.253 -6.412 -14.798 1.00 98.00 231 THR A O 1
ATOM 1863 N N . SER A 1 232 ? 19.069 -6.365 -16.112 1.00 98.06 232 SER A N 1
ATOM 1864 C CA . SER A 1 232 ? 19.567 -7.677 -15.673 1.00 98.06 232 SER A CA 1
ATOM 1865 C C . SER A 1 232 ? 19.955 -7.678 -14.192 1.00 98.06 232 SER A C 1
ATOM 1867 O O . SER A 1 232 ? 19.634 -8.626 -13.471 1.00 98.06 232 SER A O 1
ATOM 1869 N N . SER A 1 233 ? 20.590 -6.600 -13.723 1.00 98.44 233 SER A N 1
ATOM 1870 C CA . SER A 1 233 ? 20.930 -6.411 -12.309 1.00 98.44 233 SER A CA 1
ATOM 1871 C C . SER A 1 233 ? 19.676 -6.360 -11.429 1.00 98.44 233 SER A C 1
ATOM 1873 O O . SER A 1 233 ? 19.552 -7.143 -10.485 1.00 98.44 233 SER A O 1
ATOM 1875 N N . PHE A 1 234 ? 18.694 -5.524 -11.788 1.00 98.69 234 PHE A N 1
ATOM 1876 C CA . PHE A 1 234 ? 17.436 -5.418 -11.044 1.00 98.69 234 PHE A CA 1
ATOM 1877 C C . PHE A 1 234 ? 16.607 -6.708 -11.077 1.00 98.69 234 PHE A C 1
ATOM 1879 O O . PHE A 1 234 ? 16.040 -7.078 -10.053 1.00 98.69 234 PHE A O 1
ATOM 1886 N N . CYS A 1 235 ? 16.580 -7.439 -12.199 1.00 98.38 235 CYS A N 1
ATOM 1887 C CA . CYS A 1 235 ? 15.933 -8.754 -12.260 1.00 98.38 235 CYS A CA 1
ATOM 1888 C C . CYS A 1 235 ? 16.594 -9.738 -11.290 1.00 98.38 235 CYS A C 1
ATOM 1890 O O . CYS A 1 235 ? 15.908 -10.419 -10.539 1.00 98.38 235 CYS A O 1
ATOM 1892 N N . SER A 1 236 ? 17.928 -9.779 -11.261 1.00 98.44 236 SER A N 1
ATOM 1893 C CA . SER A 1 236 ? 18.671 -10.675 -10.364 1.00 98.44 236 SER A CA 1
ATOM 1894 C C . SER A 1 236 ? 18.438 -10.332 -8.891 1.00 98.44 236 SER A C 1
ATOM 1896 O O . SER A 1 236 ? 18.468 -11.197 -8.021 1.00 98.44 236 SER A O 1
ATOM 1898 N N . GLU A 1 237 ? 18.227 -9.056 -8.573 1.00 98.50 237 GLU A N 1
ATOM 1899 C CA . GLU A 1 237 ? 17.838 -8.631 -7.232 1.00 98.50 237 GLU A CA 1
ATOM 1900 C C . GLU A 1 237 ? 16.389 -8.987 -6.890 1.00 98.50 237 GLU A C 1
ATOM 1902 O O . GLU A 1 237 ? 16.146 -9.508 -5.804 1.00 98.50 237 GLU A O 1
ATOM 1907 N N . MET A 1 238 ? 15.453 -8.788 -7.818 1.00 98.44 238 MET A N 1
ATOM 1908 C CA . MET A 1 238 ? 14.056 -9.193 -7.657 1.00 98.44 238 MET A CA 1
ATOM 1909 C C . MET A 1 238 ? 13.930 -10.697 -7.383 1.00 98.44 238 MET A C 1
ATOM 1911 O O . MET A 1 238 ? 13.242 -11.074 -6.436 1.00 98.44 238 MET A O 1
ATOM 1915 N N . GLU A 1 239 ? 14.627 -11.545 -8.147 1.00 97.69 239 GLU A N 1
ATOM 1916 C CA . GLU A 1 239 ? 14.617 -12.999 -7.928 1.00 97.69 239 GLU A CA 1
ATOM 1917 C C . GLU A 1 239 ? 15.194 -13.368 -6.557 1.00 97.69 239 GLU A C 1
ATOM 1919 O O . GLU A 1 239 ? 14.604 -14.169 -5.843 1.00 97.69 239 GLU A O 1
ATOM 1924 N N . ARG A 1 240 ? 16.270 -12.707 -6.103 1.00 97.75 240 ARG A N 1
ATOM 1925 C CA . ARG A 1 240 ? 16.797 -12.917 -4.741 1.00 97.75 240 ARG A CA 1
ATOM 1926 C C . ARG A 1 240 ? 15.786 -12.555 -3.653 1.00 97.75 240 ARG A C 1
ATOM 1928 O O . ARG A 1 240 ? 15.717 -13.252 -2.643 1.00 97.75 240 ARG A O 1
ATOM 1935 N N . ILE A 1 241 ? 15.013 -11.481 -3.838 1.00 97.19 241 ILE A N 1
ATOM 1936 C CA . ILE A 1 241 ? 13.947 -11.112 -2.894 1.00 97.19 241 ILE A CA 1
ATOM 1937 C C . ILE A 1 241 ? 12.859 -12.193 -2.916 1.00 97.19 241 ILE A C 1
ATOM 1939 O O . ILE A 1 241 ? 12.465 -12.681 -1.857 1.00 97.19 241 ILE A O 1
ATOM 1943 N N . LYS A 1 242 ? 12.424 -12.621 -4.106 1.00 95.94 242 LYS A N 1
ATOM 1944 C CA . LYS A 1 242 ? 11.410 -13.669 -4.294 1.00 95.94 242 LYS A CA 1
ATOM 1945 C C . LYS A 1 242 ? 11.828 -15.006 -3.672 1.00 95.94 242 LYS A C 1
ATOM 1947 O O . LYS A 1 242 ? 11.039 -15.621 -2.959 1.00 95.94 242 LYS A O 1
ATOM 1952 N N . ASP A 1 243 ? 13.081 -15.411 -3.852 1.00 94.62 243 ASP A N 1
ATOM 1953 C CA . ASP A 1 243 ? 13.647 -16.635 -3.277 1.00 94.62 243 ASP A CA 1
ATOM 1954 C C . ASP A 1 243 ? 13.732 -16.592 -1.747 1.00 94.62 243 ASP A C 1
ATOM 1956 O O . ASP A 1 243 ? 13.662 -17.639 -1.097 1.00 94.62 243 ASP A O 1
ATOM 1960 N N . SER A 1 244 ? 13.850 -15.393 -1.165 1.00 92.62 244 SER A N 1
ATOM 1961 C CA . SER A 1 244 ? 13.900 -15.200 0.288 1.00 92.62 244 SER A CA 1
ATOM 1962 C C . SER A 1 244 ? 12.526 -15.229 0.971 1.00 92.62 244 SER A C 1
ATOM 1964 O O . SER A 1 244 ? 12.464 -15.275 2.200 1.00 92.62 244 SER A O 1
ATOM 1966 N N . VAL A 1 245 ? 11.428 -15.237 0.202 1.00 94.31 245 VAL A N 1
ATOM 1967 C CA . VAL A 1 245 ? 10.066 -15.355 0.742 1.00 94.31 245 VAL A CA 1
ATOM 1968 C C . VAL A 1 245 ? 9.877 -16.734 1.401 1.00 94.31 245 VAL A C 1
ATOM 1970 O O . VAL A 1 245 ? 10.119 -17.763 0.750 1.00 94.31 245 VAL A O 1
ATOM 1973 N N . PRO A 1 246 ? 9.409 -16.791 2.667 1.00 90.81 246 PRO A N 1
ATOM 1974 C CA . PRO A 1 246 ? 9.102 -18.046 3.348 1.00 90.81 246 PRO A CA 1
ATOM 1975 C C . PRO A 1 246 ? 8.132 -18.927 2.557 1.00 90.81 246 PRO A C 1
ATOM 1977 O O . PRO A 1 246 ? 7.208 -18.433 1.914 1.00 90.81 246 PRO A O 1
ATOM 1980 N N . MET A 1 247 ? 8.316 -20.249 2.636 1.00 87.44 247 MET A N 1
ATOM 1981 C CA . MET A 1 247 ? 7.547 -21.236 1.857 1.00 87.44 247 MET A CA 1
ATOM 1982 C C . MET A 1 247 ? 6.030 -21.080 2.009 1.00 87.44 247 MET A C 1
ATOM 1984 O O . MET A 1 247 ? 5.301 -21.222 1.031 1.00 87.44 247 MET A O 1
ATOM 1988 N N . GLU A 1 248 ? 5.583 -20.759 3.222 1.00 87.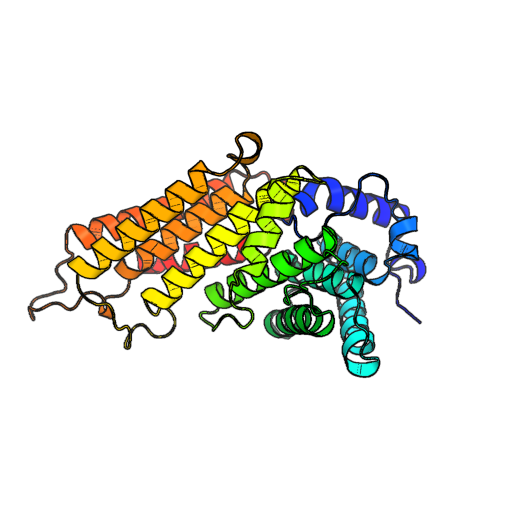12 248 GLU A N 1
ATOM 1989 C CA . GLU A 1 248 ? 4.184 -20.508 3.584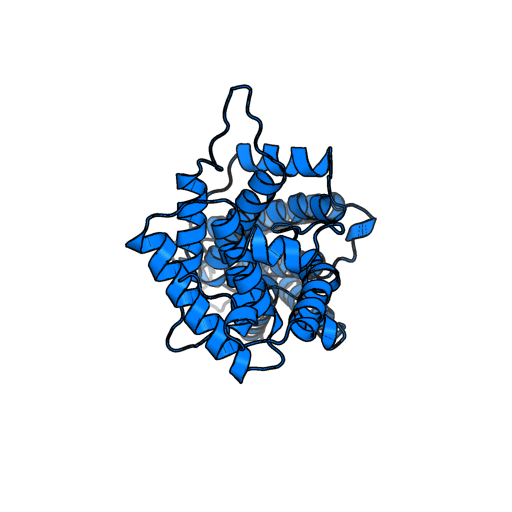 1.00 87.12 248 GLU A CA 1
ATOM 1990 C C . GLU A 1 248 ? 3.537 -19.361 2.791 1.00 87.12 248 GLU A C 1
ATOM 1992 O O . GLU A 1 248 ? 2.348 -19.425 2.496 1.00 87.12 248 GLU A O 1
ATOM 1997 N N . HIS A 1 249 ? 4.323 -18.370 2.358 1.00 87.12 249 HIS A N 1
ATOM 1998 C CA . HIS A 1 249 ? 3.833 -17.155 1.693 1.00 87.12 249 HIS A CA 1
ATOM 1999 C C . HIS A 1 249 ? 4.160 -17.089 0.201 1.00 87.12 249 HIS A C 1
ATOM 2001 O O . HIS A 1 249 ? 3.876 -16.090 -0.455 1.00 87.12 249 HIS A O 1
ATOM 2007 N N . ARG A 1 250 ? 4.732 -18.150 -0.380 1.00 84.25 250 ARG A N 1
ATOM 2008 C CA . ARG A 1 250 ? 5.128 -18.180 -1.803 1.00 84.25 250 ARG A CA 1
ATOM 2009 C C . ARG A 1 250 ? 3.976 -18.079 -2.802 1.00 84.25 250 ARG A C 1
ATOM 2011 O O . ARG A 1 250 ? 4.241 -17.911 -3.984 1.00 84.25 250 ARG A O 1
ATOM 2018 N N . LYS A 1 251 ? 2.736 -18.247 -2.343 1.00 86.06 251 LYS A N 1
ATOM 2019 C CA . LYS A 1 251 ? 1.507 -18.088 -3.138 1.00 86.06 251 LYS A CA 1
ATOM 2020 C C . LYS A 1 251 ? 0.624 -16.963 -2.599 1.00 86.06 251 LYS A C 1
ATOM 2022 O O . LYS A 1 251 ? -0.590 -16.981 -2.776 1.00 86.06 251 LYS A O 1
ATOM 2027 N N . HIS A 1 252 ? 1.207 -16.051 -1.823 1.00 92.62 252 HIS A N 1
ATOM 2028 C CA . HIS A 1 252 ? 0.455 -14.954 -1.246 1.00 92.62 252 HIS A CA 1
ATOM 2029 C C . HIS A 1 252 ? 0.155 -13.924 -2.338 1.00 92.62 252 HIS A C 1
ATOM 2031 O O . HIS A 1 252 ? 1.060 -13.230 -2.803 1.00 92.62 252 HIS A O 1
ATOM 2037 N N . THR A 1 253 ? -1.124 -13.758 -2.678 1.00 94.19 253 THR A N 1
ATOM 2038 C CA . THR A 1 253 ? -1.606 -12.906 -3.777 1.00 94.19 253 THR A CA 1
ATOM 2039 C C . THR A 1 253 ? -0.976 -11.511 -3.788 1.00 94.19 253 THR A C 1
ATOM 2041 O O . THR A 1 253 ? -0.485 -11.063 -4.820 1.00 94.19 253 THR A O 1
ATOM 2044 N N . THR A 1 254 ? -0.911 -10.822 -2.639 1.00 94.12 254 THR A N 1
ATOM 2045 C CA . THR A 1 254 ? -0.275 -9.491 -2.550 1.00 94.12 254 THR A CA 1
ATOM 2046 C C . THR A 1 254 ? 1.183 -9.485 -3.021 1.00 94.12 254 THR A C 1
ATOM 2048 O O . THR A 1 254 ? 1.602 -8.533 -3.677 1.00 94.12 254 THR A O 1
ATOM 2051 N N . LEU A 1 255 ? 1.966 -10.519 -2.693 1.00 95.31 255 LEU A N 1
ATOM 2052 C CA . LEU A 1 255 ? 3.370 -10.609 -3.094 1.00 95.31 255 LEU A CA 1
ATOM 2053 C C . LEU A 1 255 ? 3.500 -10.963 -4.575 1.00 95.31 255 LEU A C 1
ATOM 2055 O O . LEU A 1 255 ? 4.297 -10.330 -5.263 1.00 95.31 255 LEU A O 1
ATOM 2059 N N . ASP A 1 256 ? 2.695 -11.902 -5.073 1.00 94.88 256 ASP A N 1
ATOM 2060 C CA . ASP A 1 256 ? 2.702 -12.291 -6.489 1.00 94.88 256 ASP A CA 1
ATOM 2061 C C . ASP A 1 256 ? 2.394 -11.089 -7.390 1.00 94.88 256 ASP A C 1
ATOM 2063 O O . ASP A 1 256 ? 3.197 -10.729 -8.255 1.00 94.88 256 ASP A O 1
ATOM 2067 N N . LEU A 1 257 ? 1.310 -10.368 -7.083 1.00 96.56 257 LEU A N 1
ATOM 2068 C CA . LEU A 1 257 ? 0.958 -9.117 -7.755 1.00 96.56 257 LEU A CA 1
ATOM 2069 C C . LEU A 1 257 ? 2.088 -8.080 -7.653 1.00 96.56 257 LEU A C 1
ATOM 2071 O O . LEU A 1 257 ? 2.392 -7.375 -8.618 1.00 96.56 257 LEU A O 1
ATOM 2075 N N . ARG A 1 258 ? 2.753 -7.973 -6.496 1.00 95.75 258 ARG A N 1
ATOM 2076 C CA . ARG A 1 258 ? 3.852 -7.017 -6.305 1.00 95.75 258 ARG A CA 1
ATOM 2077 C C . ARG A 1 258 ? 5.072 -7.353 -7.163 1.00 95.75 258 ARG A C 1
ATOM 2079 O O . ARG A 1 258 ? 5.667 -6.431 -7.725 1.00 95.75 258 ARG A O 1
ATOM 2086 N N . PHE A 1 259 ? 5.444 -8.626 -7.270 1.00 97.06 259 PHE A N 1
ATOM 2087 C CA . PHE A 1 259 ? 6.568 -9.062 -8.099 1.00 97.06 259 PHE A CA 1
ATOM 2088 C C . PHE A 1 259 ? 6.274 -8.906 -9.590 1.00 97.06 259 PHE A C 1
ATOM 2090 O O . PHE A 1 259 ? 7.149 -8.451 -10.329 1.00 97.06 259 PHE A O 1
ATOM 2097 N N . ASP A 1 260 ? 5.043 -9.172 -10.023 1.00 97.31 260 ASP A N 1
ATOM 2098 C CA . ASP A 1 260 ? 4.633 -8.919 -11.404 1.00 97.31 260 ASP A CA 1
ATOM 2099 C C . ASP A 1 260 ? 4.713 -7.422 -11.742 1.00 97.31 260 ASP A C 1
ATOM 2101 O O . ASP A 1 260 ? 5.317 -7.049 -12.750 1.00 97.31 260 ASP A O 1
ATOM 2105 N N . LEU A 1 261 ? 4.233 -6.534 -10.860 1.00 97.06 261 LEU A N 1
ATOM 2106 C CA . LEU A 1 261 ? 4.397 -5.081 -11.036 1.00 97.06 261 LEU A CA 1
ATOM 2107 C C . LEU A 1 261 ? 5.857 -4.651 -11.092 1.00 97.06 261 LEU A C 1
ATOM 2109 O O . LEU A 1 261 ? 6.209 -3.753 -11.858 1.00 97.06 261 LEU A O 1
ATOM 2113 N N . LEU A 1 262 ? 6.710 -5.259 -10.270 1.00 97.62 262 LEU A N 1
ATOM 2114 C CA . LEU A 1 262 ? 8.131 -4.943 -10.264 1.00 97.62 262 LEU A CA 1
ATOM 2115 C C . LEU A 1 262 ? 8.789 -5.369 -11.576 1.00 97.62 262 LEU A C 1
ATOM 2117 O O . LEU A 1 262 ? 9.557 -4.598 -12.148 1.00 97.62 262 LEU A O 1
ATOM 2121 N N . CYS A 1 263 ? 8.419 -6.533 -12.109 1.00 97.94 263 CYS A N 1
ATOM 2122 C CA . CYS A 1 263 ? 8.864 -6.982 -13.422 1.00 97.94 263 CYS A CA 1
ATOM 2123 C C . CYS A 1 263 ? 8.408 -6.026 -14.540 1.00 97.94 263 CYS A C 1
ATOM 2125 O O . CYS A 1 263 ? 9.218 -5.672 -15.403 1.00 97.94 263 CYS A O 1
ATOM 2127 N N . ILE A 1 264 ? 7.156 -5.550 -14.494 1.00 97.50 264 ILE A N 1
ATOM 2128 C CA . ILE A 1 264 ? 6.634 -4.526 -15.415 1.00 97.50 264 ILE A CA 1
ATOM 2129 C C . ILE A 1 264 ? 7.495 -3.260 -15.338 1.00 97.50 264 ILE A C 1
ATOM 2131 O O . ILE A 1 264 ? 7.990 -2.788 -16.362 1.00 97.50 264 ILE A O 1
ATOM 2135 N N . CYS A 1 265 ? 7.723 -2.742 -14.130 1.00 97.06 265 CYS A N 1
ATOM 2136 C CA . CYS A 1 265 ? 8.464 -1.504 -13.903 1.00 97.06 265 CYS A CA 1
ATOM 2137 C C . CYS A 1 265 ? 9.939 -1.602 -14.321 1.00 97.06 265 CYS A C 1
ATOM 2139 O O . CYS A 1 265 ? 10.463 -0.676 -14.940 1.00 97.06 265 CYS A O 1
ATOM 2141 N N . ILE A 1 266 ? 10.614 -2.729 -14.057 1.00 98.25 266 ILE A N 1
ATOM 2142 C CA . ILE A 1 266 ? 12.007 -2.959 -14.485 1.00 98.25 266 ILE A CA 1
ATOM 2143 C C . ILE A 1 266 ? 12.133 -2.848 -16.007 1.00 98.25 266 ILE A C 1
ATOM 2145 O O . ILE A 1 266 ? 13.092 -2.262 -16.505 1.00 98.25 266 ILE A O 1
ATOM 2149 N N . HIS A 1 267 ? 11.168 -3.393 -16.748 1.00 97.75 267 HIS A N 1
ATOM 2150 C CA . HIS A 1 267 ? 11.221 -3.454 -18.207 1.00 97.75 267 HIS A CA 1
ATOM 2151 C C . HIS A 1 267 ? 10.503 -2.285 -18.906 1.00 97.75 267 HIS A C 1
ATOM 2153 O O . HIS A 1 267 ? 10.620 -2.156 -20.127 1.00 97.75 267 HIS A O 1
ATOM 2159 N N . GLU A 1 268 ? 9.815 -1.400 -18.172 1.00 95.56 268 GLU A N 1
ATOM 2160 C CA . GLU A 1 268 ? 9.121 -0.228 -18.731 1.00 95.56 268 GLU A CA 1
ATOM 2161 C C . GLU A 1 268 ? 10.065 0.684 -19.539 1.00 95.56 268 GLU A C 1
ATOM 2163 O O . GLU A 1 268 ? 9.638 1.283 -20.524 1.00 95.56 268 GLU A O 1
ATOM 2168 N N . CYS A 1 269 ? 11.358 0.750 -19.212 1.00 95.38 269 CYS A N 1
ATOM 2169 C CA . CYS A 1 269 ? 12.353 1.519 -19.966 1.00 95.38 269 CYS A CA 1
ATOM 2170 C C . CYS A 1 269 ? 12.411 1.145 -21.463 1.00 95.38 269 CYS A C 1
ATOM 2172 O O . CYS A 1 269 ? 12.818 1.956 -22.295 1.00 95.38 269 CYS A O 1
ATOM 2174 N N . SER A 1 270 ? 11.943 -0.048 -21.843 1.00 94.19 270 SER A N 1
ATOM 2175 C CA . SER A 1 270 ? 11.801 -0.467 -23.243 1.00 94.19 270 SER A CA 1
ATOM 2176 C C . SER A 1 270 ? 10.706 0.286 -24.017 1.00 94.19 270 SER A C 1
ATOM 2178 O O . SER A 1 270 ? 10.785 0.398 -25.244 1.00 94.19 270 SER A O 1
ATOM 2180 N N . LEU A 1 271 ? 9.725 0.875 -23.330 1.00 92.81 271 LEU A N 1
ATOM 2181 C CA . LEU A 1 271 ? 8.633 1.651 -23.931 1.00 92.81 271 LEU A CA 1
ATOM 2182 C C . LEU A 1 271 ? 9.042 3.084 -24.275 1.00 92.81 271 LEU A C 1
ATOM 2184 O O . LEU A 1 271 ? 8.430 3.730 -25.123 1.00 92.81 271 LEU A O 1
ATOM 2188 N N . HIS A 1 272 ? 10.115 3.576 -23.665 1.00 92.31 272 HIS A N 1
ATOM 2189 C CA . HIS A 1 272 ? 10.494 4.980 -23.728 1.00 92.31 272 HIS A CA 1
ATOM 2190 C C . HIS A 1 272 ? 11.564 5.223 -24.787 1.00 92.31 272 HIS A C 1
ATOM 2192 O O . HIS A 1 272 ? 12.753 5.064 -24.530 1.00 92.31 272 HIS A O 1
ATOM 2198 N N . SER A 1 273 ? 11.154 5.636 -25.990 1.00 89.69 273 SER A N 1
ATOM 2199 C CA . SER A 1 273 ? 12.058 5.850 -27.136 1.00 89.69 273 SER A CA 1
ATOM 2200 C C . SER A 1 273 ? 13.239 6.785 -26.840 1.00 89.69 273 SER A C 1
ATOM 2202 O O . SER A 1 273 ? 14.322 6.565 -27.373 1.00 89.69 273 SER A O 1
ATOM 2204 N N . ALA A 1 274 ? 13.069 7.770 -25.952 1.00 91.50 274 ALA A N 1
ATOM 2205 C CA . ALA A 1 274 ? 14.130 8.685 -25.520 1.00 91.50 274 ALA A CA 1
ATOM 2206 C C . ALA A 1 274 ? 15.325 7.983 -24.843 1.00 91.50 274 ALA A C 1
ATOM 2208 O O . ALA A 1 274 ? 16.443 8.496 -24.893 1.00 91.50 274 ALA A O 1
ATOM 2209 N N . LEU A 1 275 ? 15.108 6.803 -24.250 1.00 92.50 275 LEU A N 1
ATOM 2210 C CA . LEU A 1 275 ? 16.165 5.985 -23.648 1.00 92.50 275 LEU A CA 1
ATOM 2211 C C . LEU A 1 275 ? 16.917 5.139 -24.690 1.00 92.50 275 LEU A C 1
ATOM 2213 O O . LEU A 1 275 ? 17.982 4.600 -24.398 1.00 92.50 275 LEU A O 1
ATOM 2217 N N . TRP A 1 276 ? 16.394 5.044 -25.916 1.00 91.19 276 TRP A N 1
ATOM 2218 C CA . TRP A 1 276 ? 16.932 4.245 -27.020 1.00 91.19 276 TRP A CA 1
ATOM 2219 C C . TRP A 1 276 ? 17.323 5.145 -28.202 1.00 91.19 276 TRP A C 1
ATOM 2221 O O . TRP A 1 276 ? 16.677 5.084 -29.253 1.00 91.19 276 TRP A O 1
ATOM 2231 N N . PRO A 1 277 ? 18.355 5.999 -28.057 1.00 82.69 277 PRO A N 1
ATOM 2232 C CA . PRO A 1 277 ? 18.787 6.877 -29.137 1.00 82.69 277 PRO A CA 1
ATOM 2233 C C . PRO A 1 277 ?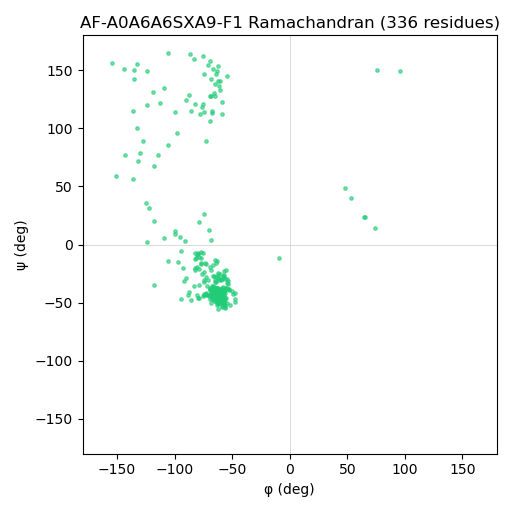 19.177 6.044 -30.366 1.00 82.69 277 PRO A C 1
ATOM 2235 O O . PRO A 1 277 ? 20.028 5.159 -30.288 1.00 82.69 277 PRO A O 1
ATOM 2238 N N . SER A 1 278 ? 18.530 6.316 -31.503 1.00 70.69 278 SER A N 1
ATOM 2239 C CA . SER A 1 278 ? 18.896 5.719 -32.789 1.00 70.69 278 SER A CA 1
ATOM 2240 C C . SER A 1 278 ? 19.969 6.580 -33.446 1.00 70.69 278 SER A C 1
ATOM 2242 O O . SER A 1 278 ? 19.787 7.788 -33.591 1.00 70.69 278 SER A O 1
ATOM 2244 N N . HIS A 1 279 ? 21.074 5.970 -33.871 1.00 58.72 279 HIS A N 1
ATOM 2245 C CA . HIS A 1 279 ? 22.114 6.667 -34.635 1.00 58.72 279 HIS A CA 1
ATOM 2246 C C . HIS A 1 279 ? 21.763 6.831 -36.127 1.00 58.72 279 HIS A C 1
ATOM 2248 O O . HIS A 1 279 ? 22.473 7.549 -36.824 1.00 58.72 279 HIS A O 1
ATOM 2254 N N . ASN A 1 280 ? 20.670 6.222 -36.617 1.00 53.41 280 ASN A N 1
ATOM 2255 C CA . ASN A 1 280 ? 20.268 6.278 -38.026 1.00 53.41 280 ASN A CA 1
ATOM 2256 C C . ASN A 1 280 ? 18.887 6.921 -38.223 1.00 53.41 280 ASN A C 1
ATOM 2258 O O . ASN A 1 280 ? 17.897 6.534 -37.605 1.00 53.41 280 ASN A O 1
ATOM 2262 N N . THR A 1 281 ? 18.831 7.865 -39.165 1.00 49.56 281 THR A N 1
ATOM 2263 C CA . THR A 1 281 ? 17.670 8.652 -39.630 1.00 49.56 281 THR A CA 1
ATOM 2264 C C . THR A 1 281 ? 16.609 7.841 -40.388 1.00 49.56 281 THR A C 1
ATOM 2266 O O . THR A 1 281 ? 15.638 8.403 -40.886 1.00 49.56 281 THR A O 1
ATOM 2269 N N . SER A 1 282 ? 16.770 6.522 -40.487 1.00 48.88 282 SER A N 1
ATOM 2270 C CA . SER A 1 282 ? 15.889 5.602 -41.214 1.00 48.88 282 SER A CA 1
ATOM 2271 C C . SER A 1 282 ? 15.194 4.649 -40.238 1.00 48.88 282 SER A C 1
ATOM 2273 O O . SER A 1 282 ? 15.556 3.487 -40.100 1.00 48.88 282 SER A O 1
ATOM 2275 N N . GLY A 1 283 ? 14.169 5.168 -39.560 1.00 52.78 283 GLY A N 1
ATOM 2276 C CA . GLY A 1 283 ? 13.246 4.381 -38.742 1.00 52.78 283 GLY A CA 1
ATOM 2277 C C . GLY A 1 283 ? 13.797 3.929 -37.385 1.00 52.78 283 GLY A C 1
ATOM 2278 O O . GLY A 1 283 ? 14.988 3.703 -37.185 1.00 52.78 283 GLY A O 1
ATOM 2279 N N . ILE A 1 284 ? 12.895 3.784 -36.417 1.00 56.50 284 ILE A N 1
ATOM 2280 C CA . ILE A 1 284 ? 13.193 3.173 -35.119 1.00 56.50 284 ILE A CA 1
ATOM 2281 C C . ILE A 1 284 ? 13.346 1.664 -35.364 1.00 56.50 284 ILE A C 1
ATOM 2283 O O . ILE A 1 284 ? 12.362 0.930 -35.305 1.00 56.50 284 ILE A O 1
ATOM 2287 N N . MET A 1 285 ? 14.549 1.175 -35.681 1.00 62.28 285 MET A N 1
ATOM 2288 C CA . MET A 1 285 ? 14.782 -0.274 -35.676 1.00 62.28 285 MET A CA 1
ATOM 2289 C C . MET A 1 285 ? 14.691 -0.782 -34.234 1.00 62.28 285 MET A C 1
ATOM 2291 O O . MET A 1 285 ? 15.494 -0.423 -33.372 1.00 62.28 285 MET A O 1
ATOM 2295 N N . MET A 1 286 ? 13.686 -1.617 -33.969 1.00 76.75 286 MET A N 1
ATOM 2296 C CA . MET A 1 286 ? 13.523 -2.312 -32.697 1.00 76.75 286 MET A CA 1
ATOM 2297 C C . MET A 1 286 ? 14.661 -3.325 -32.535 1.00 76.75 286 MET A C 1
ATOM 2299 O O . MET A 1 286 ? 14.744 -4.294 -33.288 1.00 76.75 286 MET A O 1
ATOM 2303 N N . THR A 1 287 ? 15.557 -3.109 -31.571 1.00 85.94 287 THR A N 1
ATOM 2304 C CA . THR A 1 287 ? 16.645 -4.059 -31.307 1.00 85.94 287 THR A CA 1
ATOM 2305 C C . THR A 1 287 ? 16.095 -5.339 -30.673 1.00 85.94 287 THR A C 1
ATOM 2307 O O . THR A 1 287 ? 15.060 -5.322 -30.001 1.00 85.94 287 THR A O 1
ATOM 2310 N N . ALA A 1 288 ? 16.798 -6.463 -30.847 1.00 89.25 288 ALA A N 1
ATOM 2311 C CA . ALA A 1 288 ? 16.410 -7.736 -30.229 1.00 89.25 288 ALA A CA 1
ATOM 2312 C C . ALA A 1 288 ? 16.319 -7.628 -28.694 1.00 89.25 288 ALA A C 1
ATOM 2314 O O . ALA A 1 288 ? 15.405 -8.179 -28.082 1.00 89.25 288 ALA A O 1
ATOM 2315 N N . ALA A 1 289 ? 17.223 -6.852 -28.088 1.00 90.19 289 ALA A N 1
ATOM 2316 C CA . ALA A 1 289 ? 17.210 -6.523 -26.667 1.00 90.19 289 ALA A CA 1
ATOM 2317 C C . ALA A 1 289 ? 15.912 -5.824 -26.251 1.00 90.19 289 ALA A C 1
ATOM 2319 O O . ALA A 1 289 ? 15.200 -6.295 -25.365 1.00 90.19 289 ALA A O 1
ATOM 2320 N N . ARG A 1 290 ? 15.562 -4.734 -26.946 1.00 92.31 290 ARG A N 1
ATOM 2321 C CA . ARG A 1 290 ? 14.350 -3.962 -26.666 1.00 92.31 290 ARG A CA 1
ATOM 2322 C C . ARG A 1 290 ? 13.090 -4.806 -26.849 1.00 92.31 290 ARG A C 1
ATOM 2324 O O . ARG A 1 290 ? 12.207 -4.769 -25.999 1.00 92.31 290 ARG A O 1
ATOM 2331 N N . SER A 1 291 ? 13.040 -5.625 -27.901 1.00 92.19 291 SER A N 1
ATOM 2332 C CA . SER A 1 291 ? 11.941 -6.566 -28.148 1.00 92.19 291 SER A CA 1
ATOM 2333 C C . SER A 1 291 ? 11.791 -7.600 -27.024 1.00 92.19 291 SER A C 1
ATOM 2335 O O . SER A 1 291 ? 10.681 -7.833 -26.549 1.00 92.19 291 SER A O 1
ATOM 2337 N N . LYS A 1 292 ? 12.899 -8.165 -26.525 1.00 94.19 292 LYS A N 1
ATOM 2338 C CA . LYS A 1 292 ? 12.884 -9.099 -25.388 1.00 94.19 292 LYS A CA 1
ATOM 2339 C C . LYS A 1 292 ? 12.351 -8.442 -24.113 1.00 94.19 292 LYS A C 1
ATOM 2341 O O . LYS A 1 292 ? 11.601 -9.075 -23.374 1.00 94.19 292 LYS A O 1
ATOM 2346 N N . MET A 1 293 ? 12.723 -7.190 -23.852 1.00 95.50 293 MET A N 1
ATOM 2347 C CA . MET A 1 293 ? 12.235 -6.435 -22.693 1.00 95.50 293 MET A CA 1
ATOM 2348 C C . MET A 1 293 ? 10.736 -6.140 -22.806 1.00 95.50 293 MET A C 1
ATOM 2350 O O . MET A 1 293 ? 10.009 -6.408 -21.856 1.00 95.50 293 MET A O 1
ATOM 2354 N N . LEU A 1 294 ? 10.262 -5.704 -23.980 1.00 94.38 294 LEU A N 1
ATOM 2355 C CA . LEU A 1 294 ? 8.832 -5.505 -24.247 1.00 94.38 294 LEU A CA 1
ATOM 2356 C C . LEU A 1 294 ? 8.033 -6.797 -24.047 1.00 94.38 294 LEU A C 1
ATOM 2358 O O . LEU A 1 294 ? 6.995 -6.789 -23.390 1.00 94.38 294 LEU A O 1
ATOM 2362 N N . HIS A 1 295 ? 8.541 -7.925 -24.551 1.00 94.56 295 HIS A N 1
ATOM 2363 C CA . HIS A 1 295 ? 7.900 -9.224 -24.359 1.00 94.56 295 HIS A CA 1
ATOM 2364 C C . HIS A 1 295 ? 7.785 -9.596 -22.874 1.00 94.56 295 HIS A C 1
ATOM 2366 O O . HIS A 1 295 ? 6.730 -10.048 -22.434 1.00 94.56 295 HIS A O 1
ATOM 2372 N N . ARG A 1 296 ? 8.837 -9.350 -22.080 1.00 95.81 296 ARG A N 1
ATOM 2373 C CA . ARG A 1 296 ? 8.796 -9.556 -20.623 1.00 95.81 296 ARG A CA 1
ATOM 2374 C C . ARG A 1 296 ? 7.774 -8.651 -19.942 1.00 95.81 296 ARG A C 1
ATOM 2376 O O . ARG A 1 296 ? 7.038 -9.135 -19.088 1.00 95.81 296 ARG A O 1
ATOM 2383 N N . THR A 1 297 ? 7.681 -7.381 -20.342 1.00 95.25 297 THR A N 1
ATOM 2384 C CA . THR A 1 297 ? 6.637 -6.470 -19.854 1.00 95.25 297 THR A CA 1
ATOM 2385 C C . THR A 1 297 ? 5.245 -7.027 -20.146 1.00 95.25 297 THR A C 1
ATOM 2387 O O . THR A 1 297 ? 4.429 -7.105 -19.234 1.00 95.25 297 THR A O 1
ATOM 2390 N N . MET A 1 298 ? 4.976 -7.476 -21.378 1.00 94.81 298 MET A N 1
ATOM 2391 C CA . MET A 1 298 ? 3.679 -8.070 -21.737 1.00 94.81 298 MET A CA 1
ATOM 2392 C C . MET A 1 298 ? 3.371 -9.328 -20.930 1.00 94.81 298 MET A C 1
ATOM 2394 O O . MET A 1 298 ? 2.246 -9.502 -20.469 1.00 94.81 298 MET A O 1
ATOM 2398 N N . GLN A 1 299 ? 4.359 -10.207 -20.753 1.00 96.56 299 GLN A N 1
ATOM 2399 C CA . GLN A 1 299 ? 4.185 -11.435 -19.985 1.00 96.56 299 GLN A CA 1
ATOM 2400 C C . GLN A 1 299 ? 3.856 -11.134 -18.519 1.00 96.56 299 GLN A C 1
ATOM 2402 O O . GLN A 1 299 ? 2.963 -11.766 -17.961 1.00 96.56 299 GLN A O 1
ATOM 2407 N N . ALA A 1 300 ? 4.529 -10.151 -17.919 1.00 96.88 300 ALA A N 1
ATOM 2408 C CA . ALA A 1 300 ? 4.263 -9.724 -16.551 1.00 96.88 300 ALA A CA 1
ATOM 2409 C C . ALA A 1 300 ? 2.891 -9.040 -16.412 1.00 96.88 300 ALA A C 1
ATOM 2411 O O . ALA A 1 300 ? 2.166 -9.338 -15.471 1.00 96.88 300 ALA A O 1
ATOM 2412 N N . VAL A 1 301 ? 2.481 -8.197 -17.373 1.00 96.62 301 VAL A N 1
ATOM 2413 C CA . VAL A 1 301 ? 1.114 -7.635 -17.423 1.00 96.62 301 VAL A CA 1
ATOM 2414 C C . VAL A 1 301 ? 0.073 -8.749 -17.498 1.00 96.62 301 VAL A C 1
ATOM 2416 O O . VAL A 1 301 ? -0.902 -8.724 -16.754 1.00 96.62 301 VAL A O 1
ATOM 2419 N N . LYS A 1 302 ? 0.280 -9.742 -18.369 1.00 96.00 302 LYS A N 1
ATOM 2420 C CA . LYS A 1 302 ? -0.631 -10.883 -18.491 1.00 96.00 302 LYS A CA 1
ATOM 2421 C C . LYS A 1 302 ? -0.716 -11.662 -17.178 1.00 96.00 302 LYS A C 1
ATOM 2423 O O . LYS A 1 302 ? -1.819 -11.904 -16.712 1.00 96.00 302 LYS A O 1
ATOM 2428 N N . SER A 1 303 ? 0.428 -12.008 -16.583 1.00 96.69 303 SER A N 1
ATOM 2429 C CA . SER A 1 303 ? 0.498 -12.705 -15.290 1.00 96.69 303 SER A CA 1
ATOM 2430 C C . SER A 1 303 ? -0.261 -11.944 -14.201 1.00 96.69 303 SER A C 1
ATOM 2432 O O . SER A 1 303 ? -1.106 -12.522 -13.523 1.00 96.69 303 SER A O 1
ATOM 2434 N N . TYR A 1 304 ? -0.055 -10.627 -14.125 1.00 96.94 304 TYR A N 1
ATOM 2435 C CA . TYR A 1 304 ? -0.726 -9.755 -13.168 1.00 96.94 304 TYR A CA 1
ATOM 2436 C C . TYR A 1 304 ? -2.253 -9.772 -13.324 1.00 96.94 304 TYR A C 1
ATOM 2438 O O . TYR A 1 304 ? -2.991 -9.925 -12.351 1.00 96.94 304 TYR A O 1
ATOM 2446 N N . LEU A 1 305 ? -2.735 -9.605 -14.560 1.00 95.38 305 LEU A N 1
ATOM 2447 C CA . LEU 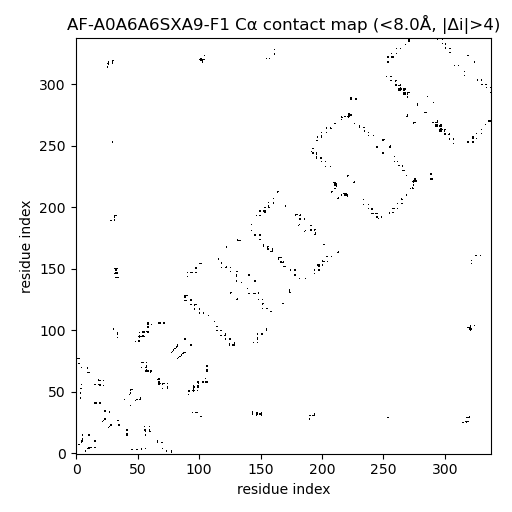A 1 305 ? -4.166 -9.592 -14.857 1.00 95.38 305 LEU A CA 1
ATOM 2448 C C . LEU A 1 305 ? -4.797 -10.969 -14.633 1.00 95.38 305 LEU A C 1
ATOM 2450 O O . LEU A 1 305 ? -5.866 -11.041 -14.035 1.00 95.38 305 LEU A O 1
ATOM 2454 N N . ASP A 1 306 ? -4.131 -12.049 -15.049 1.00 95.25 306 ASP A N 1
ATOM 2455 C CA . ASP A 1 306 ? -4.586 -13.420 -14.805 1.00 95.25 306 ASP A CA 1
ATOM 2456 C C . ASP A 1 306 ? -4.681 -13.710 -13.301 1.00 95.25 306 ASP A C 1
ATOM 2458 O O . ASP A 1 306 ? -5.657 -14.308 -12.858 1.00 95.25 306 ASP A O 1
ATOM 2462 N N . ALA A 1 307 ? -3.703 -13.258 -12.508 1.00 94.56 307 ALA A N 1
ATOM 2463 C CA . ALA A 1 307 ? -3.698 -13.439 -11.060 1.00 94.56 307 ALA A CA 1
ATOM 2464 C C . ALA A 1 307 ? -4.874 -12.720 -10.385 1.00 94.56 307 ALA A C 1
ATOM 2466 O O . ALA A 1 307 ? -5.485 -13.293 -9.490 1.00 94.56 307 ALA A O 1
ATOM 2467 N N . ILE A 1 308 ? -5.231 -11.508 -10.828 1.00 94.06 308 ILE A N 1
ATOM 2468 C CA . ILE A 1 308 ? -6.428 -10.805 -10.334 1.00 94.06 308 ILE A CA 1
ATOM 2469 C C . ILE A 1 308 ? -7.707 -11.524 -10.769 1.00 94.06 308 ILE A C 1
ATOM 2471 O O . ILE A 1 308 ? -8.594 -11.732 -9.949 1.00 94.06 308 ILE A O 1
ATOM 2475 N N . LEU A 1 309 ? -7.808 -11.912 -12.042 1.00 93.06 309 LEU A N 1
ATOM 2476 C CA . LEU A 1 309 ? -9.002 -12.564 -12.593 1.00 93.06 309 LEU A CA 1
ATOM 2477 C C . LEU A 1 309 ? -9.227 -13.984 -12.048 1.00 93.06 309 LEU A C 1
ATOM 2479 O O . LEU A 1 309 ? -10.333 -14.504 -12.158 1.00 93.06 309 LEU A O 1
ATOM 2483 N N . ALA A 1 310 ? -8.192 -14.616 -11.492 1.00 94.06 310 ALA A N 1
ATOM 2484 C CA . ALA A 1 310 ? -8.279 -15.929 -10.861 1.00 94.06 310 ALA A CA 1
ATOM 2485 C C . ALA A 1 310 ? -8.804 -15.885 -9.415 1.00 94.06 310 ALA A C 1
ATOM 2487 O O . ALA A 1 310 ? -9.096 -16.944 -8.855 1.00 94.06 310 ALA A O 1
ATOM 2488 N N . LEU A 1 311 ? -8.894 -14.701 -8.798 1.00 93.38 311 LEU A N 1
ATOM 2489 C CA . LEU A 1 311 ? -9.451 -14.546 -7.455 1.00 93.38 311 LEU A CA 1
ATOM 2490 C C . LEU A 1 311 ? -10.971 -14.684 -7.487 1.00 93.38 311 LEU A C 1
ATOM 2492 O O . LEU A 1 311 ? -11.626 -14.280 -8.445 1.00 93.38 311 LEU A O 1
ATOM 2496 N N . ASP A 1 312 ? -11.533 -15.228 -6.411 1.00 93.25 312 ASP A N 1
ATOM 2497 C CA . ASP A 1 312 ? -12.970 -15.161 -6.186 1.00 93.25 312 ASP A CA 1
ATOM 2498 C C . ASP A 1 312 ? -13.417 -13.724 -5.865 1.00 93.25 312 ASP A C 1
ATOM 2500 O O . ASP A 1 312 ? -12.629 -12.893 -5.396 1.00 93.25 312 ASP A O 1
ATOM 2504 N N . ASP A 1 313 ? -14.705 -13.453 -6.085 1.00 88.00 313 ASP A N 1
ATOM 2505 C CA . ASP A 1 313 ? -15.286 -12.121 -5.909 1.00 88.00 313 ASP A CA 1
ATOM 2506 C C . ASP A 1 313 ? -15.045 -11.549 -4.505 1.00 88.00 313 ASP A C 1
ATOM 2508 O O . ASP A 1 313 ? -14.789 -10.355 -4.376 1.00 88.00 313 ASP A O 1
ATOM 2512 N N . ALA A 1 314 ? -15.082 -12.374 -3.450 1.00 89.00 314 ALA A N 1
ATOM 2513 C CA . ALA A 1 314 ? -14.866 -11.901 -2.083 1.00 89.00 314 ALA A CA 1
ATOM 2514 C C . ALA A 1 314 ? -13.397 -11.514 -1.853 1.00 89.00 314 ALA A C 1
ATOM 2516 O O . ALA A 1 314 ? -13.113 -10.445 -1.310 1.00 89.00 314 ALA A O 1
ATOM 2517 N N . SER A 1 315 ? -12.456 -12.331 -2.332 1.00 91.44 315 SER A N 1
ATOM 2518 C CA . SER A 1 315 ? -11.017 -12.064 -2.230 1.00 91.44 315 SER A CA 1
ATOM 2519 C C . SER A 1 315 ? -10.580 -10.772 -2.922 1.00 91.44 315 SER A C 1
ATOM 2521 O O . SER A 1 315 ? -9.646 -10.119 -2.448 1.00 91.44 315 SER A O 1
ATOM 2523 N N . LEU A 1 316 ? -11.266 -10.350 -3.992 1.00 90.94 316 LEU A N 1
ATOM 2524 C CA . LEU A 1 316 ? -11.011 -9.051 -4.627 1.00 90.94 316 LEU A CA 1
ATOM 2525 C C . LEU A 1 316 ? -11.204 -7.891 -3.648 1.00 90.94 316 LEU A C 1
ATOM 2527 O O . LEU A 1 316 ? -10.412 -6.944 -3.664 1.00 90.94 316 LEU A O 1
ATOM 2531 N N . PHE A 1 317 ? -12.200 -7.982 -2.761 1.00 90.75 317 PHE A N 1
ATOM 2532 C CA . PHE A 1 317 ? -12.482 -6.920 -1.801 1.00 90.75 317 PHE A CA 1
ATOM 2533 C C . PHE A 1 317 ? -11.456 -6.838 -0.659 1.00 90.75 317 PHE A C 1
ATOM 2535 O O . PHE A 1 317 ? -11.356 -5.820 0.032 1.00 90.75 317 PHE A O 1
ATOM 2542 N N . HIS A 1 318 ? -10.653 -7.883 -0.462 1.00 93.50 318 HIS A N 1
ATOM 2543 C CA . HIS A 1 318 ? -9.626 -7.909 0.578 1.00 93.50 318 HIS A CA 1
ATOM 2544 C C . HIS A 1 318 ? -8.333 -7.203 0.145 1.00 93.50 318 HIS A C 1
ATOM 2546 O O . HIS A 1 318 ? -7.550 -6.759 0.993 1.00 93.50 318 HIS A O 1
ATOM 2552 N N . LEU A 1 319 ? -8.108 -7.059 -1.167 1.00 95.00 319 LEU A N 1
ATOM 2553 C CA . LEU A 1 319 ? -6.908 -6.432 -1.709 1.00 95.00 319 LEU A CA 1
ATOM 2554 C C . LEU A 1 319 ? -6.798 -4.956 -1.315 1.00 95.00 319 LEU A C 1
ATOM 2556 O O . LEU A 1 319 ? -7.772 -4.213 -1.215 1.00 95.00 319 LEU A O 1
ATOM 2560 N N . THR A 1 320 ? -5.559 -4.512 -1.128 1.00 96.81 320 THR A N 1
ATOM 2561 C CA . THR A 1 320 ? -5.255 -3.131 -0.754 1.00 96.81 320 THR A CA 1
ATOM 2562 C C . THR A 1 320 ? -5.140 -2.236 -1.990 1.00 96.81 320 THR A C 1
ATOM 2564 O O . THR A 1 320 ? -4.949 -2.691 -3.120 1.00 96.81 320 THR A O 1
ATOM 2567 N N . LEU A 1 321 ? -5.205 -0.922 -1.777 1.00 95.75 321 LEU A N 1
ATOM 2568 C CA . LEU A 1 321 ? -5.012 0.109 -2.793 1.00 95.75 321 LEU A CA 1
ATOM 2569 C C . LEU A 1 321 ? -3.759 -0.113 -3.669 1.00 95.75 321 LEU A C 1
ATOM 2571 O O . LEU A 1 321 ? -3.885 0.066 -4.877 1.00 95.75 321 LEU A O 1
ATOM 2575 N N . PRO A 1 322 ? -2.579 -0.518 -3.150 1.00 96.25 322 PRO A N 1
ATOM 2576 C CA . PRO A 1 322 ? -1.437 -0.890 -3.984 1.00 96.25 322 PRO A CA 1
ATOM 2577 C C . PRO A 1 322 ? -1.746 -1.889 -5.106 1.00 96.25 322 PRO A C 1
ATOM 2579 O O . PRO A 1 322 ? -1.243 -1.704 -6.214 1.00 96.25 322 PRO A O 1
ATOM 2582 N N . SER A 1 323 ? -2.583 -2.902 -4.860 1.00 96.06 323 SER A N 1
ATOM 2583 C CA . SER A 1 323 ? -3.011 -3.841 -5.902 1.00 96.06 323 SER A CA 1
ATOM 2584 C C . SER A 1 323 ? -3.872 -3.130 -6.949 1.00 96.06 323 SER A C 1
ATOM 2586 O O . SER A 1 323 ? -3.603 -3.207 -8.139 1.00 96.06 323 SER A O 1
ATOM 2588 N N . TRP A 1 324 ? -4.848 -2.324 -6.541 1.00 94.44 324 TRP A N 1
ATOM 2589 C CA . TRP A 1 324 ? -5.684 -1.597 -7.502 1.00 94.44 324 TRP A CA 1
ATOM 2590 C C . TRP A 1 324 ? -4.908 -0.549 -8.314 1.00 94.44 324 TRP A C 1
ATOM 2592 O O . TRP A 1 324 ? -5.094 -0.446 -9.526 1.00 94.44 324 TRP A O 1
ATOM 2602 N N . CYS A 1 325 ? -3.968 0.171 -7.697 1.00 93.31 325 CYS A N 1
ATOM 2603 C CA . CYS A 1 325 ? -3.027 1.041 -8.411 1.00 93.31 325 CYS A CA 1
ATOM 2604 C C . CYS A 1 325 ? -2.211 0.256 -9.448 1.00 93.31 325 CYS A C 1
ATOM 2606 O O . CYS A 1 325 ? -2.003 0.733 -10.564 1.00 93.31 325 CYS A O 1
ATOM 2608 N N . GLY A 1 326 ? -1.781 -0.956 -9.092 1.00 93.75 326 GLY A N 1
ATOM 2609 C CA . GLY A 1 326 ? -1.105 -1.876 -9.995 1.00 93.75 326 GLY A CA 1
ATOM 2610 C C . GLY A 1 326 ? -1.959 -2.296 -11.186 1.00 93.75 326 GLY A C 1
ATOM 2611 O O . GLY A 1 326 ? -1.473 -2.270 -12.314 1.00 93.75 326 GLY A O 1
ATOM 2612 N N . TRP A 1 327 ? -3.241 -2.588 -10.965 1.00 93.38 327 TRP A N 1
ATOM 2613 C CA . TRP A 1 327 ? -4.195 -2.888 -12.034 1.00 93.38 327 TRP A CA 1
ATOM 2614 C C . TRP A 1 327 ? -4.296 -1.738 -13.040 1.00 93.38 327 TRP A C 1
ATOM 2616 O O . TRP A 1 327 ? -4.065 -1.951 -14.232 1.00 93.38 327 TRP A O 1
ATOM 2626 N N . PHE A 1 328 ? -4.511 -0.501 -12.577 1.00 91.19 328 PHE A N 1
ATOM 2627 C CA . PHE A 1 328 ? -4.527 0.671 -13.462 1.00 91.19 328 PHE A CA 1
ATOM 2628 C C . PHE A 1 328 ? -3.200 0.858 -14.205 1.00 91.19 328 PHE A C 1
ATOM 2630 O O . PHE A 1 328 ? -3.191 1.095 -15.414 1.00 91.19 328 PHE A O 1
ATOM 2637 N N . TYR A 1 329 ? -2.074 0.727 -13.503 1.00 91.12 329 TYR A N 1
ATOM 2638 C CA . TYR A 1 329 ? -0.751 0.858 -14.103 1.00 91.12 329 TYR A CA 1
ATOM 2639 C C . TYR A 1 329 ? -0.491 -0.219 -15.168 1.00 91.12 329 TYR A C 1
ATOM 2641 O O . TYR A 1 329 ? -0.005 0.104 -16.251 1.00 91.12 329 TYR A O 1
ATOM 2649 N N . SER A 1 330 ? -0.889 -1.470 -14.920 1.00 90.38 330 SER A N 1
ATOM 2650 C CA . SER A 1 330 ? -0.754 -2.575 -15.877 1.00 90.38 330 SER A CA 1
ATOM 2651 C C . SER A 1 330 ? -1.539 -2.321 -17.170 1.00 90.38 330 SER A C 1
ATOM 2653 O O . SER A 1 330 ? -1.002 -2.543 -18.254 1.00 90.38 330 SER A O 1
ATOM 2655 N N . HIS A 1 331 ? -2.748 -1.748 -17.081 1.00 89.00 331 HIS A N 1
ATOM 2656 C CA . HIS A 1 331 ? -3.539 -1.337 -18.249 1.00 89.00 331 HIS A CA 1
ATOM 2657 C C . HIS A 1 331 ? -2.889 -0.193 -19.023 1.00 89.00 331 HIS A C 1
ATOM 2659 O O . HIS A 1 331 ? -2.781 -0.264 -20.245 1.00 89.00 331 HIS A O 1
ATOM 2665 N N . VAL A 1 332 ? -2.401 0.840 -18.327 1.00 89.25 332 VAL A N 1
ATOM 2666 C CA . VAL A 1 332 ? -1.685 1.958 -18.967 1.00 89.25 332 VAL A CA 1
ATOM 2667 C C . VAL A 1 332 ? -0.453 1.459 -19.720 1.00 89.25 332 VAL A C 1
ATOM 2669 O O . VAL A 1 332 ? -0.185 1.920 -20.828 1.00 89.25 332 VAL A O 1
ATOM 2672 N N . ILE A 1 333 ? 0.295 0.522 -19.135 1.00 88.69 333 ILE A N 1
ATOM 2673 C CA . ILE A 1 333 ? 1.456 -0.087 -19.783 1.00 88.69 333 ILE A CA 1
ATOM 2674 C C . ILE A 1 333 ? 1.032 -0.939 -20.981 1.00 88.69 333 ILE A C 1
ATOM 2676 O O . ILE A 1 333 ? 1.630 -0.797 -22.044 1.00 88.69 333 ILE A O 1
ATOM 2680 N N . ASN A 1 334 ? -0.015 -1.758 -20.858 1.00 85.50 334 ASN A N 1
ATOM 2681 C CA . ASN A 1 334 ? -0.523 -2.577 -21.961 1.00 85.50 334 ASN A CA 1
ATOM 2682 C C . ASN A 1 334 ? -0.878 -1.723 -23.191 1.00 85.50 334 ASN A C 1
ATOM 2684 O O . ASN A 1 334 ? -0.412 -2.000 -24.293 1.00 85.50 334 ASN A O 1
ATOM 2688 N N . CYS A 1 335 ? -1.592 -0.612 -22.982 1.00 87.62 335 CYS A N 1
ATOM 2689 C CA . CYS A 1 335 ? -1.952 0.340 -24.039 1.00 87.62 335 CYS A CA 1
ATOM 2690 C C . CYS A 1 335 ? -0.757 1.056 -24.690 1.00 87.62 335 CYS A C 1
ATOM 2692 O O . CYS A 1 335 ? -0.932 1.693 -25.721 1.00 87.62 335 CYS A O 1
ATOM 2694 N N . LYS A 1 336 ? 0.430 1.036 -24.071 1.00 83.88 336 LYS A N 1
ATOM 2695 C CA . LYS A 1 336 ? 1.664 1.583 -24.662 1.00 83.88 336 LYS A CA 1
ATOM 2696 C C . LYS A 1 336 ? 2.471 0.535 -25.424 1.00 83.88 336 LYS A C 1
ATOM 2698 O O . LYS A 1 336 ? 3.362 0.910 -26.182 1.00 83.88 336 LYS A O 1
ATOM 2703 N N . VAL A 1 337 ? 2.246 -0.748 -25.136 1.00 80.06 337 VAL A N 1
ATOM 2704 C CA . VAL A 1 337 ? 2.964 -1.856 -25.772 1.00 80.06 337 VAL A CA 1
ATOM 2705 C C . VAL A 1 337 ? 2.273 -2.281 -27.070 1.00 80.06 337 VAL A C 1
ATOM 2707 O O . VAL A 1 337 ? 2.969 -2.581 -28.041 1.00 80.06 337 VAL A O 1
ATOM 2710 N N . VAL A 1 338 ? 0.935 -2.329 -27.060 1.00 65.94 338 VAL A N 1
ATOM 2711 C CA . VAL A 1 338 ? 0.072 -2.545 -28.238 1.00 65.94 338 VAL A CA 1
ATOM 2712 C C . VAL A 1 338 ? -0.001 -1.264 -29.056 1.00 65.94 338 VAL A C 1
ATOM 2714 O O . VAL A 1 338 ? 0.108 -1.369 -30.299 1.00 65.94 338 VAL A O 1
#

Radius of gyration: 21.23 Å; Cα contacts (8 Å, |Δi|>4): 384; chains: 1; bounding box: 51×43×68 Å

Foldseek 3Di:
DQDACCVVVLDPPVVLQVLVCCCQPFQCLQQVLQHDDPPDGLVNCCVPQRLLSLLSCLLSCLVPLVSNQVSLVSNVVCCCCQCPVVVDADLSNLNSLLSCLFRVVSVDDPVDDCSVVSLVVNVVSCVVVPLVDDDPDDDDDDLSSLSSNLSSQLSLLLVCLLVVHDRPDADDPVNVVSLVVCCVDPPDPSSLVSQLSSQLSNLLSVLCVQCVVSCNLPHPAAALVRLLVQLVVSVVSLVVSLVSRDPVCNLPLSSLLSSLLSLLSSLLSLLDCSRHDDPDPPDDPQDPSSVVSLVSNVVSLVSNVVSLVPDDPVSNSSHTPSSVSSPVVSVVSVVSSD

pLDDT: mean 92.63, std 8.55, range [48.88, 98.75]

Organism: NCBI:txid1314788

Secondary structure (DSSP, 8-state):
----TTTTTSS-HHHHHHHHHHIIIIIGGG-TTS---TT--HHHHHHH-HHHHHHHHHHHGGG-HHHHHHHHHHHHHHHIIIIIIS----HHHHHHHHHHHHTTTTT--GGG--HHHHHHHHHHHHHHTTTTS---SS-PPPHHHHHHHHHHHHHHHHHHHHTT---SS---HHHHHHHHHHHHS-SSTTHHHHHHHHHHHHHHHHHHHHTTTTSGGG-S--SHHHHHHHHHHHHHHHHHHHHTS-GGGTT-HHHHHHHHHHHHHHHGGGG-GGGS--S-SS-----HHHHHHHHHHHHHHHHHHHHHHTS-HHHHHH--HHHHHHHHHHHHHHHHH-